Protein AF-A0A915A2Z0-F1 (afdb_monomer)

Secondary structure (DSSP, 8-state):
-HHHHHHHHHHHHHHT-TTTSPPEEEEE--GGGGGGS---TTT-EEEEEEEEEETTEEEEEEEEEES--SS--HHHHHHHTT--HHHHHHHHHHHHHHHTTPPPPP---S---HHHHHHHHHHHHHHHH--HHHHHHHHHHHHHHHH----S-SSSSSS---S-------SSHHHHHHHHHTTT-----------S--EEEEE---------

Radius of gyration: 24.38 Å; Cα contacts (8 Å, |Δi|>4): 189; chains: 1; bounding box: 59×46×73 Å

Structure (mmCIF, N/CA/C/O backbone):
data_AF-A0A915A2Z0-F1
#
_entry.id   AF-A0A915A2Z0-F1
#
loop_
_atom_site.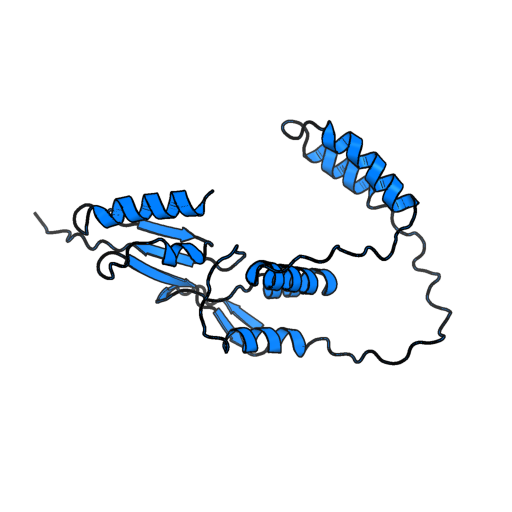group_PDB
_atom_site.id
_atom_site.type_symbol
_atom_site.label_atom_id
_atom_site.label_alt_id
_atom_site.label_comp_id
_atom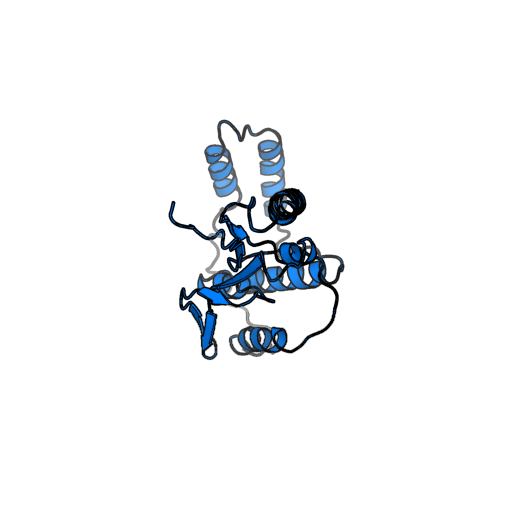_site.label_asym_id
_atom_site.label_entity_id
_atom_site.label_seq_id
_atom_site.pdbx_PDB_ins_code
_atom_site.Cartn_x
_atom_site.Cartn_y
_atom_site.Cartn_z
_atom_site.occupancy
_atom_site.B_iso_or_equiv
_atom_site.auth_seq_id
_atom_site.auth_comp_id
_atom_site.auth_asym_id
_atom_site.auth_atom_id
_atom_si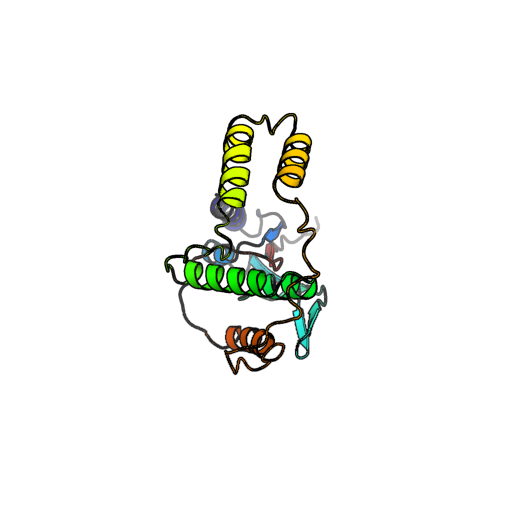te.pdbx_PDB_model_num
ATOM 1 N N . MET A 1 1 ? 9.529 3.933 10.159 1.00 59.91 1 MET A N 1
ATOM 2 C CA . MET A 1 1 ? 9.312 5.035 11.125 1.00 59.91 1 MET A CA 1
ATOM 3 C C . MET A 1 1 ? 7.834 5.381 11.340 1.00 59.91 1 MET A C 1
ATOM 5 O O . MET A 1 1 ? 7.469 5.606 12.480 1.00 59.91 1 MET A O 1
ATOM 9 N N . GLY A 1 2 ? 6.961 5.389 10.317 1.00 89.94 2 GLY A N 1
ATOM 10 C CA . GLY A 1 2 ? 5.537 5.747 10.508 1.00 89.94 2 GLY A CA 1
ATOM 11 C C . GLY A 1 2 ? 4.659 4.690 11.201 1.00 89.94 2 GLY A C 1
ATOM 12 O O . GLY A 1 2 ? 3.830 5.036 12.037 1.00 89.94 2 GLY A O 1
ATOM 13 N N . LEU A 1 3 ? 4.867 3.404 10.897 1.00 89.38 3 LEU A N 1
ATOM 14 C CA . LEU A 1 3 ? 4.064 2.294 11.430 1.00 89.38 3 LEU A CA 1
ATOM 15 C C . LEU A 1 3 ? 4.047 2.229 12.962 1.00 89.38 3 LEU A C 1
ATOM 17 O O . LEU A 1 3 ? 2.982 2.153 13.564 1.00 89.38 3 LEU A O 1
ATOM 21 N N . SER A 1 4 ? 5.225 2.256 13.587 1.00 93.06 4 SER A N 1
ATOM 22 C CA . SER A 1 4 ? 5.368 2.126 15.039 1.00 93.06 4 SER A CA 1
ATOM 23 C C . SER A 1 4 ? 4.691 3.271 15.784 1.00 93.06 4 SER A C 1
ATOM 25 O O . SER A 1 4 ? 4.043 3.037 16.799 1.00 93.06 4 SER A O 1
ATOM 27 N N . LEU A 1 5 ? 4.803 4.495 15.261 1.00 94.62 5 LEU A N 1
ATOM 28 C CA . LEU A 1 5 ? 4.140 5.661 15.830 1.00 94.62 5 LEU A CA 1
ATOM 29 C C . LEU A 1 5 ? 2.618 5.516 15.748 1.00 94.62 5 LEU A C 1
ATOM 31 O O . LEU A 1 5 ? 1.945 5.659 16.763 1.00 94.62 5 LEU A O 1
ATOM 35 N N . LEU A 1 6 ? 2.087 5.168 14.571 1.00 92.19 6 LEU A N 1
ATOM 36 C CA . LEU A 1 6 ? 0.649 4.979 14.388 1.00 92.19 6 LEU A CA 1
ATOM 37 C C . LEU A 1 6 ? 0.102 3.864 15.290 1.00 92.19 6 LEU A C 1
ATOM 39 O O . LEU A 1 6 ? -0.910 4.058 15.960 1.00 92.19 6 LEU A O 1
ATOM 43 N N . ALA A 1 7 ? 0.791 2.722 15.346 1.00 92.69 7 ALA A N 1
ATOM 44 C CA . ALA A 1 7 ? 0.410 1.603 16.201 1.00 92.69 7 ALA A CA 1
ATOM 45 C C . ALA A 1 7 ? 0.411 1.998 17.686 1.00 92.69 7 ALA A C 1
ATOM 47 O O . ALA A 1 7 ? -0.555 1.722 18.392 1.00 92.69 7 ALA A O 1
ATOM 48 N N . ALA A 1 8 ? 1.452 2.691 18.158 1.00 93.75 8 ALA A N 1
ATOM 49 C CA . ALA A 1 8 ? 1.532 3.161 19.539 1.00 93.75 8 ALA A CA 1
ATOM 50 C C . ALA A 1 8 ? 0.419 4.165 19.875 1.00 93.75 8 ALA A C 1
ATOM 52 O O . ALA A 1 8 ? -0.212 4.045 20.924 1.00 93.75 8 ALA A O 1
ATOM 53 N N . SER A 1 9 ? 0.138 5.118 18.981 1.00 92.88 9 SER A N 1
ATOM 54 C CA . SER A 1 9 ? -0.949 6.085 19.161 1.00 92.88 9 SER A CA 1
ATOM 55 C C . SER A 1 9 ? -2.317 5.408 19.230 1.00 92.88 9 SER A C 1
ATOM 57 O O . SER A 1 9 ? -3.119 5.750 20.094 1.00 92.88 9 SER A O 1
ATOM 59 N N . LEU A 1 10 ? -2.586 4.433 18.360 1.00 91.38 10 LEU A N 1
ATOM 60 C CA . LEU A 1 10 ? -3.842 3.683 18.386 1.00 91.38 10 LEU A CA 1
ATOM 61 C C . LEU A 1 10 ? -3.964 2.833 19.653 1.00 91.38 10 LEU A C 1
ATOM 63 O O . LEU A 1 10 ? -4.987 2.897 20.329 1.00 91.38 10 LEU A O 1
ATOM 67 N N . ASN A 1 11 ? -2.912 2.098 20.019 1.00 91.94 11 ASN A N 1
ATOM 68 C CA . ASN A 1 11 ? -2.893 1.295 21.242 1.00 91.94 11 ASN A CA 1
ATOM 69 C C . ASN A 1 11 ? -3.089 2.147 22.499 1.00 91.94 11 ASN A C 1
ATOM 71 O O . ASN A 1 11 ? -3.799 1.727 23.406 1.00 91.94 11 ASN A O 1
ATOM 75 N N . PHE A 1 12 ? -2.524 3.357 22.546 1.00 91.94 12 PHE A N 1
ATOM 76 C CA . PHE A 1 12 ? -2.760 4.286 23.650 1.00 91.94 12 PHE A CA 1
ATOM 77 C C . PHE A 1 12 ? -4.256 4.569 23.834 1.00 91.94 12 PHE A C 1
ATOM 79 O O . PHE A 1 12 ? -4.779 4.424 24.939 1.00 91.94 12 PHE A O 1
ATOM 86 N N . TRP A 1 13 ? -4.966 4.908 22.755 1.00 88.81 13 TRP A N 1
ATOM 87 C CA . TRP A 1 13 ? -6.400 5.177 22.833 1.00 88.81 13 TRP A CA 1
ATOM 88 C C . TRP A 1 13 ? -7.208 3.929 23.183 1.00 88.81 13 TRP A C 1
ATOM 90 O O . TRP A 1 13 ? -8.041 3.998 24.082 1.00 88.81 13 TRP A O 1
ATOM 100 N N . MET A 1 14 ? -6.908 2.784 22.566 1.00 87.50 14 MET A N 1
ATOM 101 C CA . MET A 1 14 ? -7.604 1.526 22.858 1.00 87.50 14 MET A CA 1
ATOM 102 C C . MET A 1 14 ? -7.421 1.085 24.316 1.00 87.50 14 MET A C 1
ATOM 104 O O . MET A 1 14 ? -8.382 0.659 24.955 1.00 87.50 14 MET A O 1
ATOM 108 N N . SER A 1 15 ? -6.227 1.277 24.888 1.00 88.25 15 SER A N 1
ATOM 109 C CA . SER A 1 15 ? -5.935 0.926 26.285 1.00 88.25 15 SER A CA 1
ATOM 110 C C . SER A 1 15 ? -6.734 1.733 27.317 1.00 88.25 15 SER A C 1
ATOM 112 O O . SER A 1 15 ? -6.910 1.280 28.447 1.00 88.25 15 SER A O 1
ATOM 114 N N . ASN A 1 16 ? -7.270 2.898 26.934 1.00 85.69 16 ASN A N 1
ATOM 115 C CA . ASN A 1 16 ? -8.133 3.707 27.796 1.00 85.69 16 ASN A CA 1
ATOM 116 C C . ASN A 1 16 ? -9.572 3.156 27.896 1.00 85.69 16 ASN A C 1
ATOM 118 O O . ASN A 1 16 ? -10.353 3.651 28.713 1.00 85.69 16 ASN A O 1
ATOM 122 N N . GLY A 1 17 ? -9.914 2.129 27.107 1.00 78.25 17 GLY A N 1
ATOM 123 C CA . GLY A 1 17 ? -11.217 1.465 27.098 1.00 78.25 17 GLY A CA 1
ATOM 124 C C . GLY A 1 17 ? -12.323 2.252 26.383 1.00 78.25 17 GLY A C 1
ATOM 125 O O . GLY A 1 17 ? -12.160 3.419 26.013 1.00 78.25 17 GLY A O 1
ATOM 126 N N . LYS A 1 18 ? -13.490 1.612 26.212 1.00 77.62 18 LYS A N 1
ATOM 127 C CA . LYS A 1 18 ? -14.652 2.162 25.482 1.00 77.62 18 LYS A CA 1
ATOM 128 C C . LYS A 1 18 ? -15.120 3.534 25.958 1.00 77.62 18 LYS A C 1
ATOM 130 O O . LYS A 1 18 ? -15.573 4.331 25.149 1.00 77.62 18 LYS A O 1
ATOM 135 N N . GLU A 1 19 ? -15.045 3.798 27.258 1.00 81.19 19 GLU A N 1
ATOM 136 C CA . GLU A 1 19 ? -15.613 5.019 27.841 1.00 81.19 19 GLU A CA 1
ATOM 137 C C . GLU A 1 19 ? -14.745 6.262 27.618 1.00 81.19 19 GLU A C 1
ATOM 139 O O . GLU A 1 19 ? -15.253 7.379 27.663 1.00 81.19 19 GLU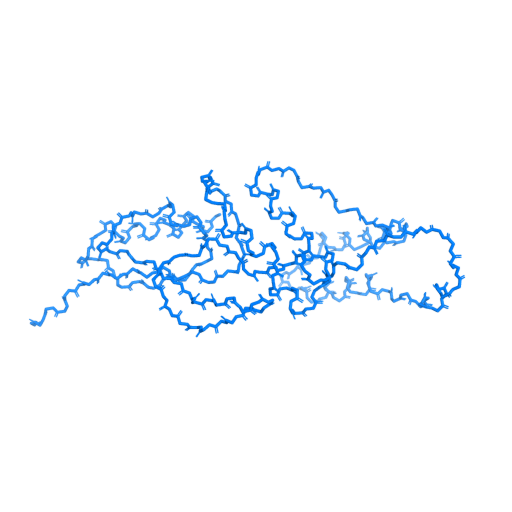 A O 1
ATOM 144 N N . LYS A 1 20 ? -13.437 6.085 27.393 1.00 82.31 20 LYS A N 1
ATOM 145 C CA . LYS A 1 20 ? -12.466 7.190 27.302 1.00 82.31 20 LYS A CA 1
ATOM 146 C C . LYS A 1 20 ? -11.784 7.291 25.943 1.00 82.31 20 LYS A C 1
ATOM 148 O O . LYS A 1 20 ? -11.095 8.277 25.684 1.00 82.31 20 LYS A O 1
ATOM 153 N N . CYS A 1 21 ? -11.932 6.285 25.089 1.00 81.75 21 CYS A N 1
ATOM 154 C CA . CYS A 1 21 ? -11.393 6.318 23.740 1.00 81.75 21 CYS A CA 1
ATOM 155 C C . CYS A 1 21 ? -12.354 7.085 22.813 1.00 81.75 21 CYS A C 1
ATOM 157 O O . CYS A 1 21 ? -13.529 6.724 22.721 1.00 81.75 21 CYS A O 1
ATOM 159 N N . PRO A 1 22 ? -11.883 8.139 22.123 1.00 84.56 22 PRO A N 1
ATOM 160 C CA . PRO A 1 22 ? -12.701 8.847 21.148 1.00 84.56 22 PRO A CA 1
ATOM 161 C C . PRO A 1 22 ? -13.035 7.946 19.952 1.00 84.56 22 PRO A C 1
ATOM 163 O O . PRO A 1 22 ? -12.343 6.965 19.676 1.00 84.56 22 PRO A O 1
ATOM 166 N N . HIS A 1 23 ? -14.074 8.311 19.203 1.00 84.88 23 HIS A N 1
ATOM 167 C CA . HIS A 1 23 ? -14.359 7.689 17.913 1.00 84.88 23 HIS A CA 1
ATOM 168 C C . HIS A 1 23 ? -13.269 8.065 16.907 1.00 84.88 23 HIS A C 1
ATOM 170 O O . HIS A 1 23 ? -13.098 9.244 16.589 1.00 84.88 23 HIS A O 1
ATOM 176 N N . LEU A 1 24 ? -12.531 7.069 16.410 1.00 86.06 24 LEU A N 1
ATOM 177 C CA . LEU A 1 24 ? -11.421 7.284 15.485 1.00 86.06 24 LEU A CA 1
ATOM 178 C C . LEU A 1 24 ? -11.654 6.512 14.189 1.00 86.06 24 LEU A C 1
ATOM 180 O O . LEU A 1 24 ? -11.811 5.295 14.187 1.00 86.06 24 LEU A O 1
ATOM 184 N N . PHE A 1 25 ? -11.581 7.226 13.072 1.00 89.25 25 PHE A N 1
ATOM 185 C CA . PHE A 1 25 ? -11.451 6.639 11.745 1.00 89.25 25 PHE A CA 1
ATOM 186 C C . PHE A 1 25 ? -10.025 6.868 11.263 1.00 89.25 25 PHE A C 1
ATOM 188 O O . PHE A 1 25 ? -9.579 8.009 11.145 1.00 89.25 25 PHE A O 1
ATOM 195 N N . VAL A 1 26 ? -9.300 5.788 10.994 1.00 88.75 26 VAL A N 1
ATOM 196 C CA . VAL A 1 26 ? -7.901 5.837 10.581 1.00 88.75 26 VAL A CA 1
ATOM 197 C C . VAL A 1 26 ? -7.727 5.093 9.277 1.00 88.75 26 VAL A C 1
ATOM 199 O O . VAL A 1 26 ? -7.790 3.873 9.222 1.00 88.75 26 VAL A O 1
ATOM 202 N N . SER A 1 27 ? -7.435 5.832 8.215 1.00 87.75 27 SER A N 1
ATOM 203 C CA . SER A 1 27 ? -7.010 5.233 6.958 1.00 87.75 27 SER A CA 1
ATOM 204 C C . SER A 1 27 ? -5.499 5.031 6.957 1.00 87.75 27 SER A C 1
ATOM 206 O O . SER A 1 27 ? -4.745 5.951 7.267 1.00 87.75 27 SER A O 1
ATOM 208 N N . SER A 1 28 ? -5.039 3.846 6.576 1.00 86.62 28 SER A N 1
ATOM 209 C CA . SER A 1 28 ? -3.624 3.523 6.449 1.00 86.62 28 SER A CA 1
ATOM 210 C C . SER A 1 28 ? -3.387 2.578 5.280 1.00 86.62 28 SER A C 1
ATOM 212 O O . SER A 1 28 ? -4.266 1.819 4.889 1.00 86.62 28 SER A O 1
ATOM 214 N N . HIS A 1 29 ? -2.178 2.592 4.738 1.00 81.31 29 HIS A N 1
ATOM 215 C CA . HIS A 1 29 ? -1.746 1.552 3.813 1.0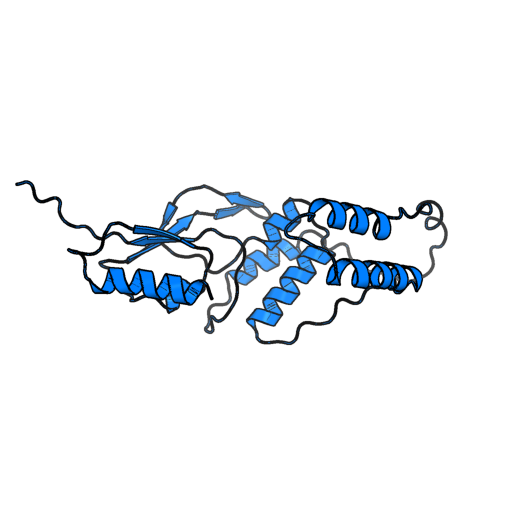0 81.31 29 HIS A CA 1
ATOM 216 C C . HIS A 1 29 ? -0.979 0.434 4.546 1.00 81.31 29 HIS A C 1
ATOM 218 O O . HIS A 1 29 ? -0.977 -0.709 4.097 1.00 81.31 29 HIS A O 1
ATOM 224 N N . PHE A 1 30 ? -0.467 0.689 5.761 1.00 84.50 30 PHE A N 1
ATOM 225 C CA . PHE A 1 30 ? 0.373 -0.262 6.489 1.00 84.50 30 PHE A CA 1
ATOM 226 C C . PHE A 1 30 ? -0.329 -1.599 6.770 1.00 84.50 30 PHE A C 1
ATOM 228 O O . PHE A 1 30 ? -1.099 -1.730 7.722 1.00 84.50 30 PHE A O 1
ATOM 235 N N . HIS A 1 31 ? 0.007 -2.626 5.987 1.00 76.81 31 HIS A N 1
ATOM 236 C CA . HIS A 1 31 ? -0.539 -3.974 6.153 1.00 76.81 31 HIS A CA 1
ATOM 237 C C . HIS A 1 31 ? -0.246 -4.559 7.536 1.00 76.81 31 HIS A C 1
ATOM 239 O O . HIS A 1 31 ? -1.142 -5.068 8.209 1.00 76.81 31 HIS A O 1
ATOM 245 N N . SER A 1 32 ? 0.993 -4.398 7.998 1.00 82.31 32 SER A N 1
ATOM 246 C CA . SER A 1 32 ? 1.442 -4.884 9.300 1.00 82.31 32 SER A CA 1
ATOM 247 C C . SER A 1 32 ? 0.868 -4.108 10.483 1.00 82.31 32 SER A C 1
ATOM 249 O O . SER A 1 32 ? 1.104 -4.494 11.620 1.00 82.31 32 SER A O 1
ATOM 251 N N . LEU A 1 33 ? 0.084 -3.042 10.280 1.00 86.38 33 LEU A N 1
ATOM 252 C CA . LEU A 1 33 ? -0.539 -2.332 11.400 1.00 86.38 33 LEU A CA 1
ATOM 253 C C . LEU A 1 33 ? -1.363 -3.284 12.269 1.00 86.38 33 LEU A C 1
ATOM 255 O O . LEU A 1 33 ? -1.223 -3.265 13.486 1.00 86.38 33 LEU A O 1
ATOM 259 N N . VAL A 1 34 ? -2.136 -4.174 11.647 1.00 84.62 34 VAL A N 1
ATOM 260 C CA . VAL A 1 34 ? -3.021 -5.124 12.337 1.00 84.62 34 VAL A CA 1
ATOM 261 C C . VAL A 1 34 ? -2.261 -6.033 13.311 1.00 84.62 34 VAL A C 1
ATOM 263 O O . VAL A 1 34 ? -2.780 -6.344 14.381 1.00 84.62 34 VAL A O 1
ATOM 266 N N . SER A 1 35 ? -1.025 -6.436 12.990 1.00 86.94 35 SER A N 1
ATOM 267 C CA . SER A 1 35 ? -0.220 -7.293 13.874 1.00 86.94 35 SER A CA 1
ATOM 268 C C . SER A 1 35 ? 0.358 -6.546 15.081 1.00 86.94 35 SER A C 1
ATOM 270 O O . SER A 1 35 ? 0.750 -7.184 16.056 1.00 86.94 35 SER A O 1
ATOM 272 N N . HIS A 1 36 ? 0.367 -5.211 15.051 1.00 89.62 36 HIS A N 1
ATOM 273 C CA . HIS A 1 36 ? 0.858 -4.358 16.133 1.00 89.62 36 HIS A CA 1
ATOM 274 C C . HIS A 1 36 ? -0.254 -3.746 17.000 1.00 89.62 36 HIS A C 1
ATOM 276 O O . HIS A 1 36 ? 0.058 -3.021 17.947 1.00 89.62 36 HIS A O 1
ATOM 282 N N . LEU A 1 37 ? -1.529 -4.007 16.697 1.00 89.38 37 LEU A N 1
ATOM 283 C CA . LEU A 1 37 ? -2.668 -3.483 17.454 1.00 89.38 37 LEU A CA 1
ATOM 284 C C . LEU A 1 37 ? -3.147 -4.458 18.536 1.00 89.38 37 LEU A C 1
ATOM 286 O O . LEU A 1 37 ? -3.135 -5.677 18.357 1.00 89.38 37 LEU A O 1
ATOM 290 N N . GLN A 1 38 ? -3.622 -3.907 19.655 1.00 85.75 38 GLN A N 1
ATOM 291 C CA . GLN A 1 38 ? -4.362 -4.665 20.660 1.00 85.75 38 GLN A CA 1
ATOM 292 C C . GLN A 1 38 ? -5.673 -5.181 20.054 1.00 85.75 38 GLN A C 1
ATOM 294 O O . GLN A 1 38 ? -6.494 -4.410 19.562 1.00 85.75 38 GLN A O 1
ATOM 299 N N . LYS A 1 39 ? -5.856 -6.504 20.070 1.00 80.50 39 LYS A N 1
ATOM 300 C CA . LYS A 1 39 ? -7.027 -7.168 19.490 1.00 80.50 39 LYS A CA 1
ATOM 301 C C . LYS A 1 39 ? -8.167 -7.181 20.501 1.00 80.50 39 LYS A C 1
ATOM 303 O O . LYS A 1 39 ? -8.375 -8.177 21.186 1.00 80.50 39 LYS A O 1
ATOM 308 N N . ASP A 1 40 ? -8.876 -6.065 20.589 1.00 80.62 40 ASP A N 1
ATOM 309 C CA . ASP A 1 40 ? -10.125 -5.964 21.336 1.00 80.62 40 ASP A CA 1
ATOM 310 C C . ASP A 1 40 ? -11.283 -5.710 20.364 1.00 80.62 40 ASP A C 1
ATOM 312 O O . ASP A 1 40 ? -11.456 -4.599 19.861 1.00 80.62 40 ASP A O 1
ATOM 316 N N . ALA A 1 41 ? -12.067 -6.756 20.087 1.00 71.88 41 ALA A N 1
ATOM 317 C CA . ALA A 1 41 ? -13.198 -6.702 19.158 1.00 71.88 41 ALA A CA 1
ATOM 318 C C . ALA A 1 41 ? -14.326 -5.775 19.637 1.00 71.88 41 ALA A C 1
ATOM 320 O O . ALA A 1 41 ? -15.211 -5.423 18.863 1.00 71.88 41 ALA A O 1
ATOM 321 N N . GLU A 1 42 ? -14.311 -5.374 20.908 1.00 76.38 42 GLU A N 1
ATOM 322 C CA . GLU A 1 42 ? -15.269 -4.414 21.426 1.00 76.38 42 GLU A CA 1
ATOM 323 C C . GLU A 1 42 ? -14.938 -2.972 21.027 1.00 76.38 42 GLU A C 1
ATOM 325 O O . GLU A 1 42 ? -15.848 -2.154 20.907 1.00 76.38 42 GLU A O 1
ATOM 330 N N . VAL A 1 43 ? -13.658 -2.656 20.834 1.00 82.19 43 VAL A N 1
ATOM 331 C CA . VAL A 1 43 ? -13.148 -1.295 20.596 1.00 82.19 43 VAL A CA 1
ATOM 332 C C . VAL A 1 43 ? -12.704 -1.103 19.143 1.00 82.19 43 VAL A C 1
ATOM 334 O O . VAL A 1 43 ? -12.787 -0.003 18.595 1.00 82.19 43 VAL A O 1
ATOM 337 N N . LEU A 1 44 ? -12.249 -2.177 18.499 1.00 86.62 44 LEU A N 1
ATOM 338 C CA . LEU A 1 44 ? -11.582 -2.144 17.206 1.00 86.62 44 LEU A CA 1
ATOM 339 C C . LEU A 1 44 ? -12.353 -2.940 16.155 1.00 86.62 44 LEU A C 1
ATOM 341 O O . LEU A 1 44 ? -12.667 -4.113 16.343 1.00 86.62 44 LEU A O 1
ATOM 345 N N . SER A 1 45 ? -12.565 -2.315 14.998 1.00 87.62 45 SER A N 1
ATOM 346 C CA . SER A 1 45 ? -13.142 -2.954 13.820 1.00 87.62 45 SER A CA 1
ATOM 347 C C . SER A 1 45 ? -12.313 -2.639 12.574 1.00 87.62 45 SER A C 1
ATOM 349 O O . SER A 1 45 ? -11.807 -1.530 12.383 1.00 87.62 45 SER A O 1
ATOM 351 N N . PHE A 1 46 ? -12.141 -3.627 11.705 1.00 87.25 46 PHE A N 1
ATOM 352 C CA . PHE A 1 46 ? -11.367 -3.472 10.477 1.00 87.25 46 PHE A CA 1
ATOM 353 C C . PHE A 1 46 ? -12.307 -3.397 9.295 1.00 87.25 46 PHE A C 1
ATOM 355 O O . PHE A 1 46 ? -13.220 -4.211 9.197 1.00 87.25 46 PHE A O 1
ATOM 362 N N . HIS A 1 47 ? -12.072 -2.419 8.428 1.00 87.56 47 HIS A N 1
ATOM 363 C CA . HIS A 1 47 ? -12.859 -2.237 7.229 1.00 87.56 47 HIS A CA 1
ATOM 364 C C . HIS A 1 47 ? -11.959 -1.980 6.022 1.00 87.56 47 HIS A C 1
ATOM 366 O O . HIS A 1 47 ? -10.813 -1.514 6.115 1.00 87.56 47 HIS A O 1
ATOM 372 N N . THR A 1 48 ? -12.502 -2.248 4.845 1.00 86.94 48 THR A N 1
ATOM 373 C CA . THR A 1 48 ? -11.817 -1.978 3.593 1.00 86.94 48 THR A CA 1
ATOM 374 C C . THR A 1 48 ? -12.777 -1.617 2.471 1.00 86.94 48 THR A C 1
ATOM 376 O O . THR A 1 48 ? -13.983 -1.798 2.596 1.00 86.94 48 THR A O 1
ATOM 379 N N . MET A 1 49 ? -12.240 -1.052 1.392 1.00 87.25 49 MET A N 1
ATOM 380 C CA . MET A 1 49 ? -13.017 -0.738 0.201 1.00 87.25 49 MET A CA 1
ATOM 381 C C . MET A 1 49 ? -13.133 -1.983 -0.667 1.00 87.25 49 MET A C 1
ATOM 383 O O . MET A 1 49 ? -12.123 -2.591 -1.019 1.00 87.25 49 MET A O 1
ATOM 387 N N . GLU A 1 50 ? -14.357 -2.342 -1.028 1.00 86.19 50 GLU A N 1
ATOM 388 C CA . GLU A 1 50 ? -14.615 -3.524 -1.836 1.00 86.19 50 GLU A CA 1
ATOM 389 C C . GLU A 1 50 ? -14.105 -3.359 -3.274 1.00 86.19 50 GLU A C 1
ATOM 391 O O . GLU A 1 50 ? -14.361 -2.356 -3.958 1.00 86.19 50 GLU A O 1
ATOM 396 N N . VAL A 1 51 ? -13.405 -4.394 -3.737 1.00 85.38 51 VAL A N 1
ATOM 397 C CA . VAL A 1 51 ? -12.903 -4.525 -5.104 1.00 85.38 51 VAL A CA 1
ATOM 398 C C . VAL A 1 51 ? -13.353 -5.875 -5.646 1.00 85.38 51 VAL A C 1
ATOM 400 O O . VAL A 1 51 ? -13.071 -6.911 -5.049 1.00 85.38 51 VAL A O 1
ATOM 403 N N . ILE A 1 52 ? -14.045 -5.865 -6.784 1.00 86.31 52 ILE A N 1
ATOM 404 C CA . ILE A 1 52 ? -14.516 -7.077 -7.458 1.00 86.31 52 ILE A CA 1
ATOM 405 C C . ILE A 1 52 ? -13.639 -7.341 -8.678 1.00 86.31 52 ILE A C 1
ATOM 407 O O . ILE A 1 52 ? -13.445 -6.460 -9.515 1.00 86.31 52 ILE A O 1
ATOM 411 N N . SER A 1 53 ? -13.148 -8.573 -8.813 1.00 83.19 53 SER A N 1
ATOM 412 C CA . SER A 1 53 ? -12.502 -9.032 -10.042 1.00 83.19 53 SER A CA 1
ATOM 413 C C . SER A 1 53 ? -13.545 -9.579 -11.020 1.00 83.19 53 SER A C 1
ATOM 415 O O . SER A 1 53 ? -14.313 -10.485 -10.693 1.00 83.19 53 SER A O 1
ATOM 417 N N . ARG A 1 54 ? -13.583 -9.023 -12.232 1.00 85.00 54 ARG A N 1
ATOM 418 C CA . ARG A 1 54 ? -14.381 -9.504 -13.364 1.00 85.00 54 ARG A CA 1
ATOM 419 C C . ARG A 1 54 ? -13.454 -9.861 -14.520 1.00 85.00 54 ARG A C 1
ATOM 421 O O . ARG A 1 54 ? -13.206 -9.044 -15.409 1.00 85.00 54 ARG A O 1
ATOM 428 N N . GLY A 1 55 ? -12.955 -11.094 -14.510 1.00 82.25 55 GLY A N 1
ATOM 429 C CA . GLY A 1 55 ? -11.970 -11.553 -15.491 1.00 82.25 55 GLY A CA 1
ATOM 430 C C . GLY A 1 55 ? -10.675 -10.753 -15.361 1.00 82.25 55 GLY A C 1
ATOM 431 O O . GLY A 1 55 ? -10.089 -10.703 -14.288 1.00 82.25 55 GLY A O 1
ATOM 432 N N . GLU A 1 56 ? -10.263 -10.081 -16.434 1.00 79.56 56 GLU A N 1
ATOM 433 C CA . GLU A 1 56 ? -9.046 -9.252 -16.461 1.00 79.56 56 GLU A CA 1
ATOM 434 C C . GLU A 1 56 ? -9.261 -7.820 -15.933 1.00 79.56 56 GLU A C 1
ATOM 436 O O . GLU A 1 56 ? -8.386 -6.968 -16.072 1.00 79.56 56 GLU A O 1
ATOM 441 N N . ARG A 1 57 ? -10.437 -7.505 -15.371 1.00 85.06 57 ARG A N 1
ATOM 442 C CA . ARG A 1 57 ? -10.769 -6.154 -14.903 1.00 85.06 57 ARG A CA 1
ATOM 443 C C . ARG A 1 57 ? -11.117 -6.113 -13.426 1.00 85.06 57 ARG A C 1
ATOM 445 O O . ARG A 1 57 ? -11.963 -6.871 -12.965 1.00 85.06 57 ARG A O 1
ATOM 452 N N . LEU A 1 58 ? -10.545 -5.144 -12.719 1.00 85.44 58 LEU A N 1
ATOM 453 C CA . LEU A 1 58 ? -10.978 -4.760 -11.378 1.00 85.44 58 LEU A CA 1
ATOM 454 C C . LEU A 1 58 ? -12.074 -3.691 -11.437 1.00 85.44 58 LEU A C 1
ATOM 456 O O . LEU A 1 58 ? -11.951 -2.690 -12.147 1.00 85.44 58 LEU A O 1
ATOM 460 N N . GLU A 1 59 ? -13.125 -3.903 -10.655 1.00 87.00 59 GLU A N 1
ATOM 461 C CA . GLU A 1 59 ? -14.218 -2.971 -10.406 1.00 87.00 59 GLU A CA 1
ATOM 462 C C . GLU A 1 59 ? -14.132 -2.485 -8.952 1.00 87.00 59 GLU A C 1
ATOM 464 O O . GLU A 1 59 ? -14.294 -3.263 -8.011 1.00 87.00 59 GLU A O 1
ATOM 469 N N . TYR A 1 60 ? -13.867 -1.191 -8.763 1.00 86.12 60 TYR A N 1
ATOM 470 C CA . TYR A 1 60 ? -13.851 -0.555 -7.445 1.00 86.12 60 TYR A CA 1
ATOM 471 C C . TYR A 1 60 ? -15.273 -0.118 -7.095 1.00 86.12 60 TYR A C 1
ATOM 473 O O . TYR A 1 60 ? -15.808 0.794 -7.725 1.00 86.12 60 TYR A O 1
ATOM 481 N N . ARG A 1 61 ? -15.893 -0.758 -6.099 1.00 85.62 61 ARG A N 1
ATOM 482 C CA . ARG A 1 61 ? -17.271 -0.430 -5.694 1.00 85.62 61 ARG A CA 1
ATOM 483 C C . ARG A 1 61 ? -17.369 0.803 -4.804 1.00 85.62 61 ARG A C 1
ATOM 485 O O . ARG A 1 61 ? -18.453 1.359 -4.673 1.00 85.62 61 ARG A O 1
ATOM 492 N N . TYR A 1 62 ? -16.251 1.233 -4.213 1.00 85.06 62 TYR A N 1
ATOM 493 C CA . TYR A 1 62 ? -16.200 2.314 -3.216 1.00 85.06 62 TYR A CA 1
ATOM 494 C C . TYR A 1 62 ? -17.143 2.079 -2.026 1.00 85.06 62 TYR A C 1
ATOM 496 O O . TYR A 1 62 ? -17.593 3.021 -1.374 1.00 85.06 62 TYR A O 1
ATOM 504 N N . GLU A 1 63 ? -17.441 0.812 -1.751 1.00 86.50 63 GLU A N 1
ATOM 505 C CA . GLU A 1 63 ? -18.265 0.385 -0.634 1.00 86.50 63 GLU A CA 1
ATOM 506 C C . GLU A 1 63 ? -17.364 -0.066 0.505 1.00 86.50 63 GLU A C 1
ATOM 508 O O . GLU A 1 63 ? -16.410 -0.817 0.291 1.00 86.50 63 GLU A O 1
ATOM 513 N N . LEU A 1 64 ? -17.656 0.422 1.709 1.00 87.06 64 LEU A N 1
ATOM 514 C CA . LEU A 1 64 ? -16.930 0.029 2.903 1.00 87.06 64 LEU A CA 1
ATOM 515 C C . LEU A 1 64 ? -17.495 -1.298 3.415 1.00 87.06 64 LEU A C 1
ATOM 517 O O . LEU A 1 64 ? -18.656 -1.359 3.813 1.00 87.06 64 LEU A O 1
ATOM 521 N N . VAL A 1 65 ? -16.663 -2.332 3.427 1.00 87.69 65 VAL A N 1
ATOM 522 C CA . VAL A 1 65 ? -17.005 -3.680 3.894 1.00 87.69 65 VAL A CA 1
ATOM 523 C C . VAL A 1 65 ? -16.123 -4.083 5.072 1.00 87.69 65 VAL A C 1
ATOM 525 O O . VAL A 1 65 ? -15.005 -3.580 5.221 1.00 87.69 65 VAL A O 1
ATOM 528 N N . ASP A 1 66 ? -16.618 -4.990 5.910 1.00 88.06 66 ASP A N 1
ATOM 529 C CA . ASP A 1 66 ? -15.852 -5.541 7.029 1.00 88.06 66 ASP A CA 1
ATOM 530 C C . ASP A 1 66 ? -14.651 -6.357 6.532 1.00 88.06 66 ASP A C 1
ATOM 532 O O . ASP A 1 66 ? -14.746 -7.129 5.577 1.00 88.06 66 ASP A O 1
ATOM 536 N N . GLY A 1 67 ? -13.519 -6.227 7.224 1.00 83.06 67 GLY A N 1
ATOM 537 C CA . GLY A 1 67 ? -12.322 -7.032 7.000 1.00 83.06 67 GLY A CA 1
ATOM 538 C C . GLY A 1 67 ? -11.065 -6.229 6.673 1.00 83.06 67 GLY A C 1
ATOM 539 O O . GLY A 1 67 ? -10.954 -5.027 6.919 1.00 83.06 67 GLY A O 1
ATOM 540 N N . PHE A 1 68 ? -10.067 -6.937 6.151 1.00 76.31 68 PHE A N 1
ATOM 541 C CA . PHE A 1 68 ? -8.780 -6.388 5.738 1.00 76.31 68 PHE A CA 1
ATOM 542 C C . PHE A 1 68 ? -8.345 -7.018 4.417 1.00 76.31 68 PHE A C 1
ATOM 544 O O . PHE A 1 68 ? -8.716 -8.144 4.109 1.00 76.31 68 PHE A O 1
ATOM 551 N N . ILE A 1 69 ? -7.522 -6.294 3.660 1.00 73.88 69 ILE A N 1
ATOM 552 C CA . ILE A 1 69 ? -6.976 -6.787 2.392 1.00 73.88 69 ILE A CA 1
ATOM 553 C C . ILE A 1 69 ? -5.658 -7.528 2.650 1.00 73.88 69 ILE A C 1
ATOM 555 O O . ILE A 1 69 ? -4.844 -7.107 3.484 1.00 73.88 69 ILE A O 1
ATOM 559 N N . ASP A 1 70 ? -5.447 -8.617 1.927 1.00 67.56 70 ASP A N 1
ATOM 560 C CA . ASP A 1 70 ? -4.252 -9.464 1.903 1.00 67.56 70 ASP A CA 1
ATOM 561 C C . ASP A 1 70 ? -3.269 -9.105 0.770 1.00 67.56 70 ASP A C 1
ATOM 563 O O . ASP A 1 70 ? -2.059 -9.246 0.936 1.00 67.56 70 ASP A O 1
ATOM 567 N N . CYS A 1 71 ? -3.768 -8.572 -0.344 1.00 69.50 71 CYS A N 1
ATOM 568 C CA . CYS A 1 71 ? -3.002 -8.228 -1.539 1.00 69.50 71 CYS A CA 1
ATOM 569 C C . CYS A 1 71 ? -3.063 -6.731 -1.920 1.00 69.50 71 CYS A C 1
ATOM 571 O O . CYS A 1 71 ? -3.714 -5.902 -1.284 1.00 69.50 71 CYS A O 1
ATOM 573 N N . SER A 1 72 ? -2.306 -6.356 -2.950 1.00 76.75 72 SER A N 1
ATOM 574 C CA . SER A 1 72 ? -2.255 -5.001 -3.505 1.00 76.75 72 SER A CA 1
ATOM 575 C C . SER A 1 72 ? -2.669 -5.012 -4.970 1.00 76.75 72 SER A C 1
ATOM 577 O O . SER A 1 72 ? -2.318 -5.932 -5.704 1.00 76.75 72 SER A O 1
ATOM 579 N N . PHE A 1 73 ? -3.320 -3.936 -5.421 1.00 84.69 73 PHE A N 1
ATOM 580 C CA . PHE A 1 73 ? -3.654 -3.728 -6.832 1.00 84.69 73 PHE A CA 1
ATOM 581 C C . PHE A 1 73 ? -2.778 -2.656 -7.500 1.00 84.69 73 PHE A C 1
ATOM 583 O O . PHE A 1 73 ? -3.122 -2.149 -8.571 1.00 84.69 73 PHE A O 1
ATOM 590 N N . ALA A 1 74 ? -1.639 -2.300 -6.892 1.00 85.38 74 ALA A N 1
ATOM 591 C CA . ALA A 1 74 ? -0.718 -1.291 -7.418 1.00 85.38 74 ALA A CA 1
ATOM 592 C C . ALA A 1 74 ? -0.195 -1.659 -8.814 1.00 85.38 74 ALA A C 1
ATOM 594 O O . ALA A 1 74 ? -0.261 -0.840 -9.727 1.00 85.38 74 ALA A O 1
ATOM 595 N N . ALA A 1 75 ? 0.287 -2.896 -8.986 1.00 87.81 75 ALA A N 1
ATOM 596 C CA . ALA A 1 75 ? 0.845 -3.380 -10.250 1.00 87.81 75 ALA A CA 1
ATOM 597 C C . ALA A 1 75 ? -0.218 -3.444 -11.359 1.00 87.81 75 ALA A C 1
ATOM 599 O O . ALA A 1 75 ? 0.024 -2.991 -12.475 1.00 87.81 75 ALA A O 1
ATOM 600 N N . TYR A 1 76 ? -1.422 -3.916 -11.024 1.00 87.81 76 TYR A N 1
ATOM 601 C CA . TYR A 1 76 ? -2.564 -3.885 -11.936 1.00 87.81 76 TYR A CA 1
ATOM 602 C C . TYR A 1 76 ? -2.895 -2.445 -12.360 1.00 87.81 76 TYR A C 1
ATOM 604 O O . TYR A 1 76 ? -2.977 -2.148 -13.548 1.00 87.81 76 TYR A O 1
ATOM 612 N N . THR A 1 77 ? -3.016 -1.520 -11.403 1.00 88.62 77 THR A N 1
ATOM 613 C CA . THR A 1 77 ? -3.332 -0.110 -11.693 1.00 88.62 77 THR A CA 1
ATOM 614 C C . THR A 1 77 ? -2.254 0.531 -12.571 1.00 88.62 77 THR A C 1
ATOM 616 O O . THR A 1 77 ? -2.569 1.230 -13.529 1.00 88.62 77 THR A O 1
ATOM 619 N N . ALA A 1 78 ? -0.982 0.248 -12.285 1.00 87.81 78 ALA A N 1
ATOM 620 C CA . ALA A 1 78 ? 0.164 0.677 -13.079 1.00 87.81 78 ALA A CA 1
ATOM 621 C C . ALA A 1 78 ? 0.077 0.202 -14.539 1.00 87.81 78 ALA A C 1
ATOM 623 O O . ALA A 1 78 ? 0.240 1.011 -15.456 1.00 87.81 78 ALA A O 1
ATOM 624 N N . ALA A 1 79 ? -0.228 -1.080 -14.757 1.00 89.00 79 ALA A N 1
ATOM 625 C CA . ALA A 1 79 ? -0.418 -1.637 -16.094 1.00 89.00 79 ALA A CA 1
ATOM 626 C C . ALA A 1 79 ? -1.589 -0.968 -16.830 1.00 89.00 79 ALA A C 1
ATOM 628 O O . ALA A 1 79 ? -1.439 -0.556 -17.979 1.00 89.00 79 ALA A O 1
ATOM 629 N N . GLN A 1 80 ? -2.723 -0.764 -16.152 1.00 87.19 80 GLN A N 1
ATOM 630 C CA . GLN A 1 80 ? -3.908 -0.132 -16.747 1.00 87.19 80 GLN A CA 1
ATOM 631 C C . GLN A 1 80 ? -3.696 1.340 -17.126 1.00 87.19 80 GLN A C 1
ATOM 633 O O . GLN A 1 80 ? -4.326 1.827 -18.062 1.00 87.19 80 GLN A O 1
ATOM 638 N N . VAL A 1 81 ? -2.809 2.051 -16.424 1.00 89.81 81 VAL A N 1
ATOM 639 C CA . VAL A 1 81 ? -2.409 3.432 -16.757 1.00 89.81 81 VAL A CA 1
ATOM 640 C C . VAL A 1 81 ? -1.424 3.471 -17.940 1.00 89.81 81 VAL A C 1
ATOM 642 O O . VAL A 1 81 ? -1.127 4.542 -18.466 1.00 89.81 81 VAL A O 1
ATOM 645 N N . GLY A 1 82 ? -0.963 2.310 -18.413 1.00 89.88 82 GLY A N 1
ATOM 646 C CA . GLY A 1 82 ? -0.084 2.185 -19.573 1.00 89.88 82 GLY A CA 1
ATOM 647 C C . GLY A 1 82 ? 1.401 2.223 -19.225 1.00 89.88 82 GLY A C 1
ATOM 648 O O . GLY A 1 82 ? 2.213 2.564 -20.086 1.00 89.88 82 GLY A O 1
ATOM 649 N N . LEU A 1 83 ? 1.782 1.897 -17.982 1.00 89.00 83 LEU A N 1
ATOM 650 C CA . LEU A 1 83 ? 3.198 1.722 -17.663 1.00 89.00 83 LEU A CA 1
ATOM 651 C C . LEU A 1 83 ? 3.782 0.525 -18.437 1.00 89.00 83 LEU A C 1
ATOM 653 O O . LEU A 1 83 ? 3.093 -0.484 -18.604 1.00 89.00 83 LEU A O 1
ATOM 657 N N . PRO A 1 84 ? 5.048 0.606 -18.900 1.00 90.75 84 PRO A N 1
ATOM 658 C CA . PRO A 1 84 ? 5.657 -0.467 -19.678 1.00 90.75 84 PRO A CA 1
ATOM 659 C C . PRO A 1 84 ? 5.628 -1.807 -18.926 1.00 90.75 84 PRO A C 1
ATOM 661 O O . PRO A 1 84 ? 5.986 -1.832 -17.742 1.00 90.75 84 PRO A O 1
ATOM 664 N N . PRO A 1 85 ? 5.298 -2.933 -19.591 1.00 89.00 85 PRO A N 1
ATOM 665 C CA . PRO A 1 85 ? 5.253 -4.244 -18.942 1.00 89.00 85 PRO A CA 1
ATOM 666 C C . PRO A 1 85 ? 6.566 -4.621 -18.252 1.00 89.00 85 PRO A C 1
ATOM 668 O O . PRO A 1 85 ? 6.549 -5.190 -17.167 1.00 89.00 85 PRO A O 1
ATOM 671 N N . SER A 1 86 ? 7.710 -4.235 -18.828 1.00 89.44 86 SER A N 1
ATOM 672 C CA . SER A 1 86 ? 9.030 -4.449 -18.223 1.00 89.44 86 SER A CA 1
ATOM 673 C C . SER A 1 86 ? 9.171 -3.780 -16.852 1.00 89.44 86 SER A C 1
ATOM 675 O O . SER A 1 86 ? 9.755 -4.364 -15.944 1.00 89.44 86 SER A O 1
ATOM 677 N N . VAL A 1 87 ? 8.601 -2.585 -16.672 1.00 90.19 87 VAL A N 1
ATOM 678 C CA . VAL A 1 87 ? 8.625 -1.844 -15.402 1.00 90.19 87 VAL A CA 1
ATOM 679 C C . VAL A 1 87 ? 7.665 -2.470 -14.396 1.00 90.19 87 VAL A C 1
ATOM 681 O O . VAL A 1 87 ? 8.037 -2.661 -13.239 1.00 90.19 87 VAL A O 1
ATOM 684 N N . VAL A 1 88 ? 6.447 -2.811 -14.828 1.00 91.00 88 VAL A N 1
ATOM 685 C CA . VAL A 1 88 ? 5.431 -3.421 -13.955 1.00 91.00 88 VAL A CA 1
ATOM 686 C C . VAL A 1 88 ? 5.899 -4.785 -13.451 1.00 91.00 88 VAL A C 1
ATOM 688 O O . VAL A 1 88 ? 5.912 -5.011 -12.243 1.00 91.00 88 VAL A O 1
ATOM 691 N N . ASN A 1 89 ? 6.360 -5.655 -14.351 1.00 91.00 89 ASN A N 1
ATOM 692 C CA . ASN A 1 89 ? 6.868 -6.982 -14.000 1.00 91.00 89 ASN A CA 1
ATOM 693 C C . ASN A 1 89 ? 8.063 -6.868 -13.056 1.00 91.00 89 ASN A C 1
ATOM 695 O O . ASN A 1 89 ? 8.104 -7.522 -12.018 1.00 91.00 89 ASN A O 1
ATOM 699 N N . ARG A 1 90 ? 8.983 -5.939 -13.340 1.00 91.25 90 ARG A N 1
ATOM 700 C CA . ARG A 1 90 ? 10.126 -5.706 -12.463 1.00 91.25 90 ARG A CA 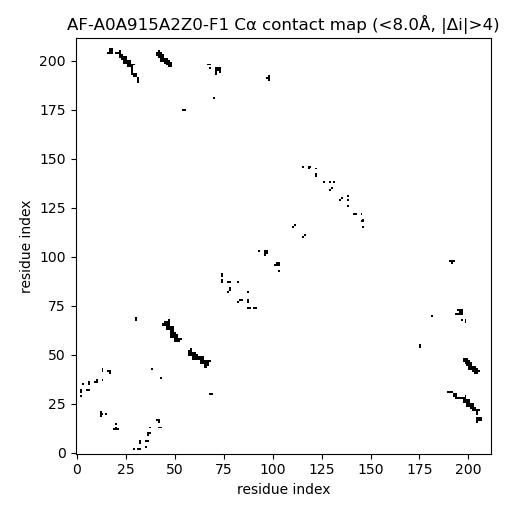1
ATOM 701 C C . ARG A 1 90 ? 9.708 -5.251 -11.064 1.00 91.25 90 ARG A C 1
ATOM 703 O O . ARG A 1 90 ? 10.309 -5.686 -10.084 1.00 91.25 90 ARG A O 1
ATOM 710 N N . ALA A 1 91 ? 8.708 -4.378 -10.954 1.00 90.25 91 ALA A N 1
ATOM 711 C CA . ALA A 1 91 ? 8.190 -3.935 -9.662 1.00 90.25 91 ALA A CA 1
ATOM 712 C C . ALA A 1 91 ? 7.587 -5.103 -8.863 1.00 90.25 91 ALA A C 1
ATOM 714 O O . ALA A 1 91 ? 7.824 -5.198 -7.657 1.00 90.25 91 ALA A O 1
ATOM 715 N N . VAL A 1 92 ? 6.875 -6.015 -9.535 1.00 90.00 92 VAL A N 1
ATOM 716 C CA . VAL A 1 92 ? 6.359 -7.251 -8.928 1.00 90.00 92 VAL A CA 1
ATOM 717 C C . VAL A 1 92 ? 7.504 -8.153 -8.458 1.00 90.00 92 VAL A C 1
ATOM 719 O O . VAL A 1 92 ? 7.496 -8.585 -7.306 1.00 90.00 92 VAL A O 1
ATOM 722 N N . ASP A 1 93 ? 8.531 -8.369 -9.282 1.00 90.06 93 ASP A N 1
ATOM 723 C CA . ASP A 1 93 ? 9.690 -9.193 -8.913 1.00 90.06 93 ASP A CA 1
ATOM 724 C C . ASP A 1 93 ? 10.414 -8.650 -7.678 1.00 90.06 93 ASP A C 1
ATOM 726 O O . ASP A 1 93 ? 10.786 -9.398 -6.770 1.00 90.06 93 ASP A O 1
ATOM 730 N N . VAL A 1 94 ? 10.629 -7.330 -7.639 1.00 91.00 94 VAL A N 1
ATOM 731 C CA . VAL A 1 94 ? 11.241 -6.644 -6.496 1.00 91.00 94 VAL A CA 1
ATOM 732 C C . VAL A 1 94 ? 10.389 -6.841 -5.248 1.00 91.00 94 VAL A C 1
ATOM 734 O O . VAL A 1 94 ? 10.934 -7.176 -4.198 1.00 91.00 94 VAL A O 1
ATOM 737 N N . TYR A 1 95 ? 9.070 -6.672 -5.360 1.00 86.25 95 TYR A N 1
ATOM 738 C CA . TYR A 1 95 ? 8.142 -6.871 -4.252 1.00 86.25 95 TYR A CA 1
ATOM 739 C C . TYR A 1 95 ? 8.209 -8.298 -3.694 1.00 86.25 95 TYR A C 1
ATOM 741 O O . TYR A 1 95 ? 8.402 -8.464 -2.490 1.00 86.25 95 TYR A O 1
ATOM 749 N N . ILE A 1 96 ? 8.118 -9.318 -4.554 1.00 86.75 96 ILE A N 1
ATOM 750 C CA . ILE A 1 96 ? 8.161 -10.731 -4.146 1.00 86.75 96 ILE A CA 1
ATOM 751 C C . ILE A 1 96 ? 9.487 -11.050 -3.450 1.00 86.75 96 ILE A C 1
ATOM 753 O O . ILE A 1 96 ? 9.508 -11.667 -2.386 1.00 86.75 96 ILE A O 1
ATOM 757 N N . ARG A 1 97 ? 10.611 -10.602 -4.019 1.00 88.50 97 ARG A N 1
ATOM 758 C CA . ARG A 1 97 ? 11.939 -10.854 -3.445 1.00 88.50 97 ARG A CA 1
ATOM 759 C C . ARG A 1 97 ? 12.110 -10.209 -2.096 1.00 88.50 97 ARG A C 1
ATOM 761 O O . ARG A 1 97 ? 12.526 -10.881 -1.160 1.00 88.50 97 ARG A O 1
ATOM 768 N N . LEU A 1 98 ? 11.766 -8.930 -2.005 1.00 87.19 98 LEU A N 1
ATOM 769 C CA . LEU A 1 98 ? 11.796 -8.219 -0.747 1.00 87.19 98 LEU A CA 1
ATOM 770 C C . LEU A 1 98 ? 10.937 -8.989 0.277 1.00 87.19 98 LEU A C 1
ATOM 772 O O . LEU A 1 98 ? 11.436 -9.278 1.365 1.00 87.19 98 LEU A O 1
ATOM 776 N N . LYS A 1 99 ? 9.699 -9.387 -0.078 1.00 81.06 99 LYS A N 1
ATOM 777 C CA . LYS A 1 99 ? 8.744 -10.050 0.834 1.00 81.06 99 LYS A CA 1
ATOM 778 C C . LYS A 1 99 ? 9.332 -11.340 1.401 1.00 81.06 99 LYS A C 1
ATOM 780 O O . LYS A 1 99 ? 9.187 -11.617 2.584 1.00 81.06 99 LYS A O 1
ATOM 785 N N . ASN A 1 100 ? 10.059 -12.070 0.565 1.00 86.00 100 ASN A N 1
ATOM 786 C CA . ASN A 1 100 ? 10.711 -13.325 0.920 1.00 86.00 100 ASN A CA 1
ATOM 787 C C . ASN A 1 100 ? 12.124 -13.142 1.512 1.00 86.00 100 ASN A C 1
ATOM 789 O O . ASN A 1 100 ? 12.838 -14.123 1.705 1.00 86.00 100 ASN A O 1
ATOM 793 N N . GLY A 1 101 ? 12.570 -11.905 1.770 1.00 87.94 101 GLY A N 1
ATOM 794 C CA . GLY A 1 101 ? 13.905 -11.614 2.305 1.00 87.94 101 GLY A CA 1
ATOM 795 C C . GLY A 1 101 ? 15.057 -11.939 1.345 1.00 87.94 101 GLY A C 1
ATOM 796 O O . GLY A 1 101 ? 16.191 -12.132 1.781 1.00 87.94 101 GLY A O 1
ATOM 797 N N . LEU A 1 102 ? 14.780 -12.019 0.044 1.00 91.00 102 LEU A N 1
ATOM 798 C CA . LEU A 1 102 ? 15.746 -12.338 -1.004 1.00 91.00 102 LEU A CA 1
ATOM 799 C C . LEU A 1 102 ? 16.449 -11.079 -1.528 1.00 91.00 102 LEU A C 1
ATOM 801 O O . LEU A 1 102 ? 15.897 -9.976 -1.538 1.00 91.00 102 LEU A O 1
ATOM 805 N N . SER A 1 103 ? 17.672 -11.252 -2.036 1.00 89.19 103 SER A N 1
ATOM 806 C CA . SER A 1 103 ? 18.415 -10.177 -2.693 1.00 89.19 103 SER A CA 1
ATOM 807 C C . SER A 1 103 ? 17.726 -9.718 -3.981 1.00 89.19 103 SER A C 1
ATOM 809 O O . SER A 1 103 ? 17.252 -10.519 -4.794 1.00 89.19 103 SER A O 1
ATOM 811 N N . ILE A 1 104 ? 17.715 -8.406 -4.199 1.00 91.88 104 ILE A N 1
ATOM 812 C CA . ILE A 1 104 ? 17.182 -7.791 -5.413 1.00 91.88 104 ILE A CA 1
ATOM 813 C C . ILE A 1 104 ? 18.267 -7.804 -6.493 1.00 91.88 104 ILE A C 1
ATOM 815 O O . ILE A 1 104 ? 19.354 -7.273 -6.269 1.00 91.88 104 ILE A O 1
ATOM 819 N N . ASP A 1 105 ? 17.968 -8.364 -7.668 1.00 85.56 105 ASP A N 1
ATOM 820 C CA . ASP A 1 105 ? 18.911 -8.318 -8.793 1.00 85.56 105 ASP A CA 1
ATOM 821 C C . ASP A 1 105 ? 19.166 -6.875 -9.246 1.00 85.56 105 ASP A C 1
ATOM 823 O O . ASP A 1 105 ? 18.250 -6.049 -9.214 1.00 85.56 105 ASP A O 1
ATOM 827 N N . PRO A 1 106 ? 20.377 -6.538 -9.700 1.00 80.44 106 PRO A N 1
ATOM 828 C CA . PRO A 1 106 ? 20.612 -5.250 -10.331 1.00 80.44 106 PRO A CA 1
ATOM 829 C C . PRO A 1 106 ? 19.780 -5.128 -11.614 1.00 80.44 106 PRO A C 1
ATOM 831 O O . PRO A 1 106 ? 19.543 -6.105 -12.323 1.00 80.44 106 PRO A O 1
ATOM 834 N N . VAL A 1 107 ? 19.333 -3.910 -11.923 1.00 78.31 107 VAL A N 1
ATOM 835 C CA . VAL A 1 107 ? 18.732 -3.624 -13.231 1.00 78.31 107 VAL A CA 1
ATOM 836 C C . VAL A 1 107 ? 19.863 -3.625 -14.253 1.00 78.31 107 VAL A C 1
ATOM 838 O O . VAL A 1 107 ? 20.738 -2.763 -14.199 1.00 78.31 107 VAL A O 1
ATOM 841 N N . ILE A 1 108 ? 19.859 -4.607 -15.151 1.00 69.06 108 ILE A N 1
ATOM 842 C CA . ILE A 1 108 ? 20.785 -4.649 -16.281 1.00 69.06 108 ILE A CA 1
ATOM 843 C C . ILE A 1 108 ? 20.244 -3.672 -17.323 1.00 69.06 108 ILE A C 1
ATOM 845 O O . ILE A 1 108 ? 19.185 -3.900 -17.906 1.00 69.06 108 ILE A O 1
ATOM 849 N N . LEU A 1 109 ? 20.937 -2.553 -17.506 1.00 66.44 109 LEU A N 1
ATOM 850 C CA . LEU A 1 109 ? 20.650 -1.621 -18.587 1.00 66.44 109 LEU A CA 1
ATOM 851 C C . LEU A 1 109 ? 21.319 -2.192 -19.840 1.00 66.44 109 LEU A C 1
ATOM 853 O O . LEU A 1 109 ? 22.538 -2.305 -19.888 1.00 66.44 109 LEU A O 1
ATOM 857 N N . CYS A 1 110 ? 20.524 -2.624 -20.822 1.00 56.72 110 CYS A N 1
ATOM 858 C CA . CYS A 1 110 ? 21.046 -3.235 -22.052 1.00 56.72 110 CYS A CA 1
ATOM 859 C C . CYS A 1 110 ? 21.818 -2.246 -22.943 1.00 56.72 110 CYS A C 1
ATOM 861 O O . CYS A 1 110 ? 22.543 -2.685 -23.831 1.00 56.72 110 CYS A O 1
ATOM 863 N N . ASP A 1 111 ? 21.707 -0.948 -22.659 1.00 57.22 111 ASP A N 1
ATOM 864 C CA . ASP A 1 111 ? 22.389 0.126 -23.372 1.00 57.22 111 ASP A CA 1
ATOM 865 C C . ASP A 1 111 ? 23.401 0.806 -22.437 1.00 57.22 111 ASP A C 1
ATOM 867 O O . ASP A 1 111 ? 23.241 1.961 -22.029 1.00 57.22 111 ASP A O 1
ATOM 871 N N . ASP A 1 112 ? 24.478 0.092 -22.106 1.00 52.72 112 ASP A N 1
ATOM 872 C CA . ASP A 1 112 ? 25.739 0.715 -21.681 1.00 52.72 112 ASP A CA 1
ATOM 873 C C . ASP A 1 112 ? 26.400 1.406 -22.892 1.00 52.72 112 ASP A C 1
ATOM 875 O O . ASP A 1 112 ? 27.563 1.176 -23.224 1.00 52.72 112 ASP A O 1
ATOM 879 N N . ASP A 1 113 ? 25.654 2.279 -23.572 1.00 64.56 113 ASP A N 1
ATOM 880 C CA . ASP A 1 113 ? 26.276 3.288 -24.410 1.00 64.56 113 ASP A CA 1
ATOM 881 C C . ASP A 1 113 ? 27.096 4.162 -23.462 1.00 64.56 113 ASP A C 1
ATOM 883 O O . ASP A 1 113 ? 26.570 4.768 -22.521 1.00 64.56 113 ASP A O 1
ATOM 887 N N . GLU A 1 114 ? 28.406 4.219 -23.686 1.00 67.81 114 GLU A N 1
ATOM 888 C CA . GLU A 1 114 ? 29.355 5.012 -22.899 1.00 67.81 114 GLU A CA 1
ATOM 889 C C . GLU A 1 114 ? 28.854 6.463 -22.701 1.00 67.81 114 GLU A C 1
ATOM 891 O O . GLU A 1 114 ? 29.008 7.057 -21.629 1.00 67.81 114 GLU A O 1
ATOM 896 N N . ASP A 1 115 ? 28.126 6.981 -23.696 1.00 73.06 115 ASP A N 1
ATOM 897 C CA . ASP A 1 115 ? 27.436 8.271 -23.696 1.00 73.06 115 ASP A CA 1
ATOM 898 C C . ASP A 1 115 ? 26.327 8.398 -22.641 1.00 73.06 115 ASP A C 1
ATOM 900 O O . ASP A 1 115 ? 26.117 9.478 -22.081 1.00 73.06 115 ASP A O 1
ATOM 904 N N . THR A 1 116 ? 25.576 7.337 -22.356 1.00 72.25 116 THR A N 1
ATOM 905 C CA . THR A 1 116 ? 24.529 7.326 -21.320 1.00 72.25 116 THR A CA 1
ATOM 906 C C . THR A 1 116 ? 25.152 7.371 -19.929 1.00 72.25 116 THR A C 1
ATOM 908 O O . THR A 1 116 ? 24.746 8.186 -19.094 1.00 72.25 116 THR A O 1
ATOM 911 N N . LEU A 1 117 ? 26.216 6.597 -19.700 1.00 74.50 117 LEU A N 1
ATOM 912 C CA . LEU A 1 117 ? 26.994 6.666 -18.462 1.00 74.50 117 LEU A CA 1
ATOM 913 C C . LEU A 1 117 ? 27.654 8.037 -18.276 1.00 74.50 117 LEU A C 1
ATOM 915 O O . LEU A 1 117 ? 27.676 8.561 -17.159 1.00 74.50 117 LEU A O 1
ATOM 919 N N . LEU A 1 118 ? 28.162 8.650 -19.348 1.00 78.06 118 LEU A N 1
ATOM 920 C CA . LEU A 1 118 ? 28.754 9.988 -19.300 1.00 78.06 118 LEU A CA 1
ATOM 921 C C . LEU A 1 118 ? 27.705 11.064 -18.970 1.00 78.06 118 LEU A C 1
ATOM 923 O O . LEU A 1 118 ? 27.959 11.938 -18.138 1.00 78.06 118 LEU A O 1
ATOM 927 N N . ARG A 1 119 ? 26.502 10.959 -19.550 1.00 79.12 119 ARG A N 1
ATOM 928 C CA . ARG A 1 119 ? 25.341 11.812 -19.237 1.00 79.12 119 ARG A CA 1
ATOM 929 C C . ARG A 1 119 ? 24.885 11.662 -17.785 1.00 79.12 119 ARG A C 1
ATOM 931 O O . ARG A 1 119 ? 24.646 12.655 -17.105 1.00 79.12 119 ARG A O 1
ATOM 938 N N . MET A 1 120 ? 24.806 10.440 -17.267 1.00 78.38 120 MET A N 1
ATOM 939 C CA . MET A 1 120 ? 24.472 10.212 -15.857 1.00 78.38 120 MET A CA 1
ATOM 940 C C . MET A 1 120 ? 25.554 10.759 -14.916 1.00 78.38 120 MET A C 1
ATOM 942 O O . MET A 1 120 ? 25.235 11.382 -13.900 1.00 78.38 120 MET A O 1
ATOM 946 N N . LYS A 1 121 ? 26.838 10.576 -15.258 1.00 81.56 121 LYS A N 1
ATOM 947 C CA . LYS A 1 121 ? 27.961 11.139 -14.492 1.00 81.56 121 LYS A CA 1
ATOM 948 C C . LYS A 1 121 ? 27.917 12.665 -14.452 1.00 81.56 121 LYS A C 1
ATOM 950 O O . LYS A 1 121 ? 28.153 13.224 -13.384 1.00 81.56 121 LYS A O 1
ATOM 955 N N . SER A 1 122 ? 27.582 13.327 -15.561 1.00 82.06 122 SER A N 1
ATOM 956 C CA . SER A 1 122 ? 27.514 14.792 -15.601 1.00 82.06 122 SER A CA 1
ATOM 957 C C . SER A 1 122 ? 26.390 15.352 -14.724 1.00 82.06 122 SER A C 1
ATOM 959 O O . SER A 1 122 ? 26.594 16.355 -14.046 1.00 82.06 122 SER A O 1
ATOM 961 N N . ILE A 1 123 ? 25.240 14.670 -14.641 1.00 88.50 123 ILE A N 1
ATOM 962 C CA . ILE A 1 123 ? 24.136 15.079 -13.754 1.00 88.50 123 ILE A CA 1
ATOM 963 C C . ILE A 1 123 ? 24.461 14.800 -12.285 1.00 88.50 123 ILE A C 1
ATOM 965 O O . ILE A 1 123 ? 24.040 15.562 -11.418 1.00 88.50 123 ILE A O 1
ATOM 969 N N . LYS A 1 124 ? 25.199 13.726 -11.975 1.00 87.38 124 LYS A N 1
ATOM 970 C CA . LYS A 1 124 ? 25.486 13.316 -10.590 1.00 87.38 124 LYS A CA 1
ATOM 971 C C . LYS A 1 124 ? 26.128 14.436 -9.771 1.00 87.38 124 LYS A C 1
ATOM 973 O O . LYS A 1 124 ? 25.741 14.653 -8.624 1.00 87.38 124 LYS A O 1
ATOM 978 N N . GLU A 1 125 ? 27.107 15.136 -10.338 1.00 84.31 125 GLU A N 1
ATOM 979 C CA . GLU A 1 125 ? 27.777 16.232 -9.632 1.00 84.31 125 GLU A CA 1
ATOM 980 C C . GLU A 1 125 ? 26.840 17.414 -9.385 1.00 84.31 125 GLU A C 1
ATOM 982 O O . GLU A 1 125 ? 26.852 17.988 -8.295 1.00 84.31 125 GLU A O 1
ATOM 987 N N . SER A 1 126 ? 25.990 17.738 -10.364 1.00 84.81 126 SER A N 1
ATOM 988 C CA . SER A 1 126 ? 24.951 18.754 -10.211 1.00 84.81 126 SER A CA 1
ATOM 989 C C . SER A 1 126 ? 23.931 18.350 -9.150 1.00 84.81 126 SER A C 1
ATOM 991 O O . SER A 1 126 ? 23.625 19.165 -8.292 1.00 84.81 126 SER A O 1
ATOM 993 N N . PHE A 1 127 ? 23.470 17.096 -9.143 1.00 89.56 127 PHE A N 1
ATOM 994 C CA . PHE A 1 127 ? 22.508 16.567 -8.171 1.00 89.56 127 PHE A CA 1
ATOM 995 C C . PHE A 1 127 ? 23.006 16.707 -6.731 1.00 89.56 127 PHE A C 1
ATOM 997 O O . PHE A 1 127 ? 22.284 17.208 -5.877 1.00 89.56 127 PHE A O 1
ATOM 1004 N N . LEU A 1 128 ? 24.255 16.311 -6.459 1.00 89.06 128 LEU A N 1
ATOM 1005 C CA . LEU A 1 128 ? 24.813 16.332 -5.100 1.00 89.06 128 LEU A CA 1
ATOM 1006 C C . LEU A 1 128 ? 25.004 17.743 -4.531 1.00 89.06 128 LEU A C 1
ATOM 1008 O O . LEU A 1 128 ? 25.146 17.894 -3.320 1.00 89.06 128 LEU A O 1
ATOM 1012 N N . ARG A 1 129 ? 25.060 18.760 -5.393 1.00 88.69 129 ARG A N 1
ATOM 1013 C CA . ARG A 1 129 ? 25.250 20.163 -5.004 1.00 88.69 129 ARG A CA 1
ATOM 1014 C C . ARG A 1 129 ? 23.995 21.006 -5.201 1.00 88.69 129 ARG A C 1
ATOM 1016 O O . ARG A 1 129 ? 24.040 22.200 -4.914 1.00 88.69 129 ARG A O 1
ATOM 1023 N N . TRP A 1 130 ? 22.920 20.421 -5.727 1.00 91.38 130 TRP A N 1
ATOM 1024 C CA . TRP A 1 130 ? 21.712 21.167 -6.037 1.00 91.38 130 TRP A CA 1
ATOM 1025 C C . TRP A 1 130 ? 20.960 21.515 -4.761 1.00 91.38 130 TRP A C 1
ATOM 1027 O O . TRP A 1 130 ? 20.779 20.677 -3.878 1.00 91.38 130 TRP A O 1
ATOM 1037 N N . ASP A 1 131 ? 20.494 22.753 -4.691 1.00 90.56 131 ASP A N 1
ATOM 1038 C CA . ASP A 1 131 ? 19.637 23.213 -3.611 1.00 90.56 131 ASP A CA 1
ATOM 1039 C C . ASP A 1 131 ? 18.177 22.881 -3.949 1.00 90.56 131 ASP A C 1
ATOM 1041 O O . ASP A 1 131 ? 17.503 23.595 -4.695 1.00 90.56 131 ASP A O 1
ATOM 1045 N N . PHE A 1 132 ? 17.701 21.746 -3.440 1.00 89.38 132 PHE A N 1
ATOM 1046 C CA . PHE A 1 132 ? 16.336 21.278 -3.686 1.00 89.38 132 PHE A CA 1
ATOM 1047 C C . PHE A 1 132 ? 15.273 22.078 -2.936 1.00 89.38 132 PHE A C 1
ATOM 1049 O O . PHE A 1 132 ? 14.125 22.101 -3.387 1.00 89.38 132 PHE A O 1
ATOM 1056 N N . ASP A 1 133 ? 15.645 22.740 -1.841 1.00 90.62 133 ASP A N 1
ATOM 1057 C CA . ASP A 1 133 ? 14.708 23.521 -1.035 1.00 90.62 133 ASP A CA 1
ATOM 1058 C C . ASP A 1 133 ? 14.276 24.784 -1.789 1.00 90.62 133 ASP A C 1
ATOM 1060 O O . ASP A 1 133 ? 13.125 25.213 -1.683 1.00 90.62 133 ASP A O 1
ATOM 1064 N N . ASN A 1 134 ? 15.173 25.332 -2.616 1.00 91.12 134 ASN A N 1
ATOM 1065 C CA . ASN A 1 134 ? 14.926 26.554 -3.378 1.00 91.12 134 ASN A CA 1
ATOM 1066 C C . ASN A 1 134 ? 14.705 26.335 -4.887 1.00 91.12 134 ASN A C 1
ATOM 1068 O O . ASN A 1 134 ? 14.007 27.137 -5.507 1.00 91.12 134 ASN A O 1
ATOM 1072 N N . ASP A 1 135 ? 15.249 25.271 -5.496 1.00 89.94 135 ASP A N 1
ATOM 1073 C CA . ASP A 1 135 ? 15.164 25.058 -6.950 1.00 89.94 135 ASP A CA 1
ATOM 1074 C C . ASP A 1 135 ? 14.985 23.588 -7.375 1.00 89.94 135 ASP A C 1
ATOM 1076 O O . ASP A 1 135 ? 15.724 23.025 -8.187 1.00 89.94 135 ASP A O 1
ATOM 1080 N N . CYS A 1 136 ? 13.928 22.949 -6.874 1.00 87.81 136 CYS A N 1
ATOM 1081 C CA . CYS A 1 136 ? 13.549 21.607 -7.320 1.00 87.81 136 CYS A CA 1
ATOM 1082 C C . CYS A 1 136 ? 13.226 21.549 -8.833 1.00 87.81 136 CYS A C 1
ATOM 1084 O O . CYS A 1 136 ? 13.626 20.614 -9.529 1.00 87.81 136 CYS A O 1
ATOM 1086 N N . LYS A 1 137 ? 12.534 22.561 -9.380 1.00 90.19 137 LYS A N 1
ATOM 1087 C CA . LYS A 1 137 ? 12.112 22.570 -10.795 1.00 90.19 137 LYS A CA 1
ATOM 1088 C C . LYS A 1 137 ? 13.288 22.735 -11.761 1.00 90.19 137 LYS A C 1
ATOM 1090 O O . LYS A 1 137 ? 13.278 22.104 -12.819 1.00 90.19 137 LYS A O 1
ATOM 1095 N N . GLY A 1 138 ? 14.289 23.547 -11.419 1.00 89.69 138 GLY A N 1
ATOM 1096 C CA . GLY A 1 138 ? 15.480 23.737 -12.244 1.00 89.69 138 GLY A CA 1
ATOM 1097 C C . GLY A 1 138 ? 16.276 22.449 -12.412 1.00 89.69 138 GLY A C 1
ATOM 1098 O O . GLY A 1 138 ? 16.652 22.111 -13.537 1.00 89.69 138 GLY A O 1
ATOM 1099 N N . PHE A 1 139 ? 16.416 21.660 -11.342 1.00 90.44 139 PHE A N 1
ATOM 1100 C CA . PHE A 1 139 ? 17.050 20.347 -11.436 1.00 90.44 139 PHE A CA 1
ATOM 1101 C C . PHE A 1 139 ? 16.287 19.396 -12.370 1.00 90.44 139 PHE A C 1
ATOM 1103 O O . PHE A 1 139 ? 16.894 18.756 -13.227 1.00 90.44 139 PHE A O 1
ATOM 1110 N N . ILE A 1 140 ? 14.955 19.321 -12.256 1.00 88.00 140 ILE A N 1
ATOM 1111 C CA . ILE A 1 140 ? 14.135 18.449 -13.115 1.00 88.00 140 ILE A CA 1
ATOM 1112 C C . ILE A 1 140 ? 14.270 18.831 -14.595 1.00 88.00 140 ILE A C 1
ATOM 1114 O O . ILE A 1 140 ? 14.378 17.950 -15.452 1.00 88.00 140 ILE A O 1
ATOM 1118 N N . ASN A 1 141 ? 14.330 20.127 -14.908 1.00 89.06 141 ASN A N 1
ATOM 1119 C CA . ASN A 1 141 ? 14.548 20.603 -16.276 1.00 89.06 141 ASN A CA 1
ATOM 1120 C C . ASN A 1 141 ? 15.943 20.237 -16.806 1.00 89.06 141 ASN A C 1
ATOM 1122 O O . ASN A 1 141 ? 16.069 19.792 -17.951 1.00 89.06 141 ASN A O 1
ATOM 1126 N N . LEU A 1 142 ? 16.984 20.379 -15.978 1.00 87.81 142 LEU A N 1
ATOM 1127 C CA . LEU A 1 142 ? 18.345 19.960 -16.318 1.00 87.81 142 LEU A CA 1
ATOM 1128 C C . LEU A 1 142 ? 18.400 18.452 -16.592 1.00 87.81 142 LEU A C 1
ATOM 1130 O O . LEU A 1 142 ? 18.870 18.033 -17.650 1.00 87.81 142 LEU A O 1
ATOM 1134 N N . ALA A 1 143 ? 17.872 17.646 -15.670 1.00 86.81 143 ALA A N 1
ATOM 1135 C CA . ALA A 1 143 ? 17.844 16.194 -15.791 1.00 86.81 143 ALA A CA 1
ATOM 1136 C C . ALA A 1 143 ? 17.086 15.755 -17.050 1.00 86.81 143 ALA A C 1
ATOM 1138 O O . ALA A 1 143 ? 17.588 14.939 -17.819 1.00 86.81 143 ALA A O 1
ATOM 1139 N N . SER A 1 144 ? 15.930 16.363 -17.323 1.00 84.56 144 SER A N 1
ATOM 1140 C CA . SER A 1 144 ? 15.156 16.095 -18.538 1.00 84.56 144 SER A CA 1
ATOM 1141 C C . SER A 1 144 ? 15.951 16.428 -19.801 1.00 84.56 144 SER A C 1
ATO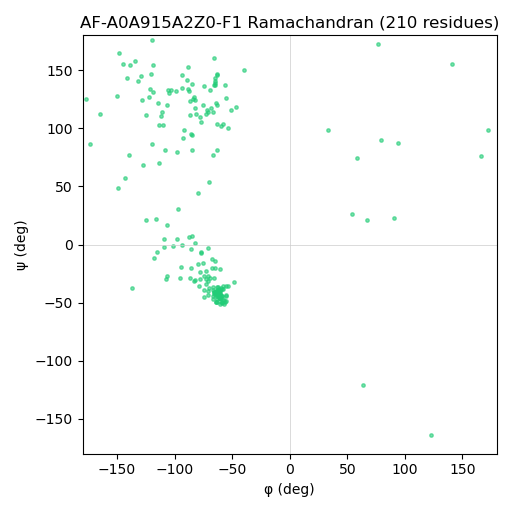M 1143 O O . SER A 1 144 ? 15.963 15.647 -20.743 1.00 84.56 144 SER A O 1
ATOM 1145 N N . THR A 1 145 ? 16.673 17.549 -19.820 1.00 85.88 145 THR A N 1
ATOM 1146 C CA . THR A 1 145 ? 17.466 17.967 -20.989 1.00 85.88 145 THR A CA 1
ATOM 1147 C C . THR A 1 145 ? 18.623 17.012 -21.276 1.00 85.88 145 THR A C 1
ATOM 1149 O O . THR A 1 145 ? 18.906 16.702 -22.433 1.00 85.88 145 THR A O 1
ATOM 1152 N N . VAL A 1 146 ? 19.302 16.540 -20.230 1.00 83.56 146 VAL A N 1
ATOM 1153 C CA . VAL A 1 146 ? 20.469 15.664 -20.376 1.00 83.56 146 VAL A CA 1
ATOM 1154 C C . VAL A 1 146 ? 20.054 14.219 -20.677 1.00 83.56 146 VAL A C 1
ATOM 1156 O O . VAL A 1 146 ? 20.723 13.550 -21.464 1.00 83.56 146 VAL A O 1
ATOM 1159 N N . LEU A 1 147 ? 18.941 13.747 -20.106 1.00 78.69 147 LEU A N 1
ATOM 1160 C CA . LEU A 1 147 ? 18.467 12.369 -20.270 1.00 78.69 147 LEU A CA 1
ATOM 1161 C C . LEU A 1 147 ? 17.581 12.165 -21.514 1.00 78.69 147 LEU A C 1
ATOM 1163 O O . LEU A 1 147 ? 17.617 11.086 -22.089 1.00 78.69 147 LEU A O 1
ATOM 1167 N N . MET A 1 148 ? 16.839 13.178 -21.984 1.00 71.75 148 MET A N 1
ATOM 1168 C CA . MET A 1 148 ? 15.841 13.042 -23.068 1.00 71.75 148 MET A CA 1
ATOM 1169 C C . MET A 1 148 ? 16.353 13.442 -24.463 1.00 71.75 148 MET A C 1
ATOM 1171 O O . MET A 1 148 ? 15.580 13.924 -25.298 1.00 71.75 148 MET A O 1
ATOM 1175 N N . LYS A 1 149 ? 17.649 13.269 -24.760 1.00 59.25 149 LYS A N 1
ATOM 1176 C CA . LYS A 1 149 ? 18.131 13.418 -26.146 1.00 59.25 149 LYS A CA 1
ATOM 1177 C C . LYS A 1 149 ? 17.458 12.338 -27.002 1.00 59.25 149 LYS A C 1
ATOM 1179 O O . L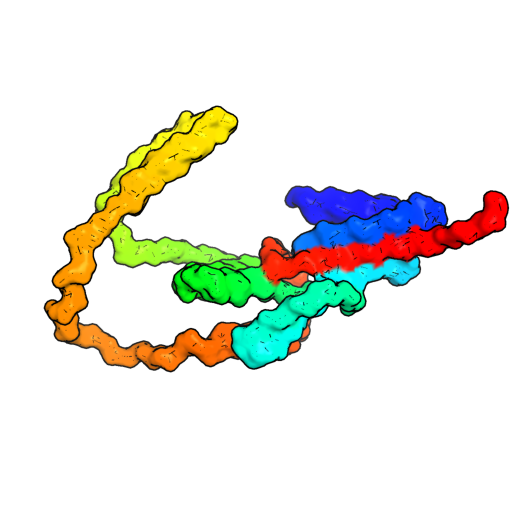YS A 1 149 ? 17.821 11.176 -26.909 1.00 59.25 149 LYS A O 1
ATOM 1184 N N . ARG A 1 150 ? 16.452 12.748 -27.784 1.00 52.28 150 ARG A N 1
ATOM 1185 C CA . ARG A 1 150 ? 15.696 11.894 -28.707 1.00 52.28 150 ARG A CA 1
ATOM 1186 C C . ARG A 1 150 ? 16.659 11.209 -29.667 1.00 52.28 150 ARG A C 1
ATOM 1188 O O . ARG A 1 150 ? 17.388 11.904 -30.382 1.00 52.28 150 ARG A O 1
ATOM 1195 N N . ASP A 1 151 ? 16.585 9.889 -29.739 1.00 43.91 151 ASP A N 1
ATOM 1196 C CA . ASP A 1 151 ? 17.152 9.139 -30.848 1.00 43.91 151 ASP A CA 1
ATOM 1197 C C . ASP A 1 151 ? 16.504 9.637 -32.135 1.00 43.91 151 ASP A C 1
ATOM 1199 O O . ASP A 1 151 ? 15.359 9.343 -32.464 1.00 43.91 151 ASP A O 1
ATOM 1203 N N . SER A 1 152 ? 17.250 10.433 -32.890 1.00 40.09 152 SER A N 1
ATOM 1204 C CA . SER A 1 152 ? 16.897 10.771 -34.267 1.00 40.09 152 SER A CA 1
ATOM 1205 C C . SER A 1 152 ? 17.305 9.617 -35.194 1.00 40.09 152 SER A C 1
ATOM 1207 O O . SER A 1 152 ? 17.929 9.852 -36.224 1.00 40.09 152 SER A O 1
ATOM 1209 N N . GLN A 1 153 ? 17.018 8.370 -34.796 1.00 38.12 153 GLN A N 1
ATOM 1210 C CA . GLN A 1 153 ? 17.328 7.141 -35.535 1.00 38.12 153 GLN A CA 1
ATOM 1211 C C . GLN A 1 153 ? 16.301 6.016 -35.277 1.00 38.12 153 GLN A C 1
ATOM 1213 O O . GLN A 1 153 ? 16.663 4.863 -35.076 1.00 38.12 153 GLN A O 1
ATOM 1218 N N . GLU A 1 154 ? 14.999 6.302 -35.363 1.00 37.75 154 GLU A N 1
ATOM 1219 C CA . GLU A 1 154 ? 13.984 5.234 -35.494 1.00 37.75 154 GLU A CA 1
ATOM 1220 C C . GLU A 1 154 ? 13.808 4.720 -36.941 1.00 37.75 154 GLU A C 1
ATOM 1222 O O . GLU A 1 154 ? 13.038 3.794 -37.182 1.00 37.75 154 GLU A O 1
ATOM 1227 N N . GLU A 1 155 ? 14.558 5.230 -37.926 1.00 33.66 155 GLU A N 1
ATOM 1228 C CA . GLU A 1 155 ? 14.373 4.843 -39.338 1.00 33.66 155 GLU A CA 1
ATOM 1229 C C . GLU A 1 155 ? 15.338 3.757 -39.864 1.00 33.66 155 GLU A C 1
ATOM 1231 O O . GLU A 1 155 ? 15.277 3.400 -41.038 1.00 33.66 155 GLU A O 1
ATOM 1236 N N . TYR A 1 156 ? 16.196 3.160 -39.021 1.00 32.56 156 TYR A N 1
ATOM 1237 C CA . TYR A 1 156 ? 17.232 2.205 -39.476 1.00 32.56 156 TYR A CA 1
ATOM 1238 C C . TYR A 1 156 ? 17.239 0.818 -38.802 1.00 32.56 156 TYR A C 1
ATOM 1240 O O . TYR A 1 156 ? 18.232 0.100 -38.884 1.00 32.56 156 TYR A O 1
ATOM 1248 N N . ARG A 1 157 ? 16.129 0.376 -38.190 1.00 32.56 157 ARG A N 1
ATOM 1249 C CA . ARG A 1 157 ? 15.962 -1.025 -37.720 1.00 32.56 157 ARG A CA 1
ATOM 1250 C C . ARG A 1 157 ? 14.838 -1.797 -38.416 1.00 32.56 157 ARG A C 1
ATOM 1252 O O . ARG A 1 157 ? 14.372 -2.803 -37.896 1.00 32.56 157 ARG A O 1
ATOM 1259 N N . LYS A 1 158 ? 14.427 -1.377 -39.619 1.00 36.34 158 LYS A N 1
ATOM 1260 C CA . LYS A 1 158 ? 13.452 -2.131 -40.431 1.00 36.34 158 LYS A CA 1
ATOM 1261 C C . LYS A 1 158 ? 14.061 -3.108 -41.445 1.00 36.34 158 LYS A C 1
ATOM 1263 O O . LYS A 1 158 ? 13.305 -3.783 -42.122 1.00 36.34 158 LYS A O 1
ATOM 1268 N N . ASN A 1 159 ? 15.388 -3.223 -41.546 1.00 36.28 159 ASN A N 1
ATOM 1269 C CA . ASN A 1 159 ? 16.043 -4.120 -42.507 1.00 36.28 159 ASN A CA 1
ATOM 1270 C C . ASN A 1 159 ? 17.255 -4.842 -41.898 1.00 36.28 159 ASN A C 1
ATOM 1272 O O . ASN A 1 159 ? 18.398 -4.484 -42.178 1.00 36.28 159 ASN A O 1
ATOM 1276 N N . LYS A 1 160 ? 17.003 -5.868 -41.079 1.00 28.97 160 LYS A N 1
ATOM 1277 C CA . LYS A 1 160 ? 17.815 -7.097 -41.017 1.00 28.97 160 LYS A CA 1
ATOM 1278 C C . LYS A 1 160 ? 17.132 -8.108 -40.097 1.00 28.97 160 LYS A C 1
ATOM 1280 O O . LYS A 1 160 ? 17.413 -8.179 -38.906 1.00 28.97 160 LYS A O 1
ATOM 1285 N N . ASP A 1 161 ? 16.22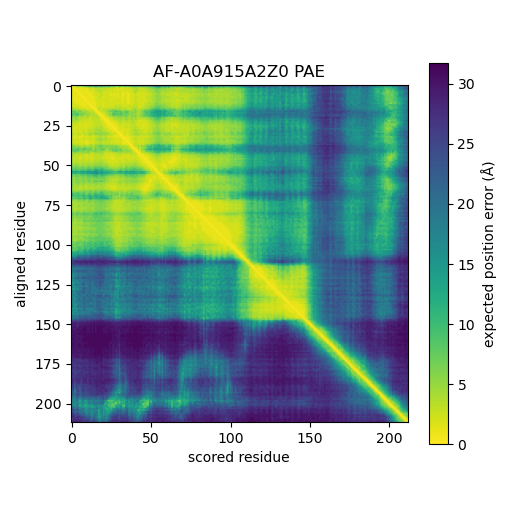4 -8.880 -40.681 1.00 36.41 161 ASP A N 1
ATOM 1286 C CA . ASP A 1 161 ? 15.859 -10.184 -40.141 1.00 36.41 161 ASP A CA 1
ATOM 1287 C C . ASP A 1 161 ? 17.069 -11.118 -40.219 1.00 36.41 161 ASP A C 1
ATOM 1289 O O . ASP A 1 161 ? 17.774 -11.160 -41.232 1.00 36.41 161 ASP A O 1
ATOM 1293 N N . GLY A 1 162 ? 17.287 -11.884 -39.153 1.00 31.97 162 GLY A N 1
ATOM 1294 C CA . GLY A 1 162 ? 18.274 -12.951 -39.140 1.00 31.97 162 GLY A CA 1
ATOM 1295 C C . GLY A 1 162 ? 18.588 -13.461 -37.743 1.00 31.97 162 GLY A C 1
ATOM 1296 O O . GLY A 1 162 ? 19.667 -13.187 -37.241 1.00 31.97 162 GLY A O 1
ATOM 1297 N N . ASP A 1 163 ? 17.663 -14.260 -37.206 1.00 30.36 163 ASP A N 1
ATOM 1298 C CA . ASP A 1 163 ? 17.909 -15.304 -36.198 1.00 30.36 163 ASP A CA 1
ATOM 1299 C C . ASP A 1 163 ? 17.724 -14.943 -34.709 1.00 30.36 163 ASP A C 1
ATOM 1301 O O . ASP A 1 163 ? 18.652 -14.585 -33.993 1.00 30.36 163 ASP A O 1
ATOM 1305 N N . CYS A 1 164 ? 16.483 -15.093 -34.236 1.00 25.94 164 CYS A N 1
ATOM 1306 C CA . CYS A 1 164 ? 16.175 -15.973 -33.104 1.00 25.94 164 CYS A CA 1
ATOM 1307 C C . CYS A 1 164 ? 14.662 -16.217 -33.068 1.00 25.94 164 CYS A C 1
ATOM 1309 O O . CYS A 1 164 ? 13.851 -15.309 -32.881 1.00 25.94 164 CYS A O 1
ATOM 1311 N N . ARG A 1 165 ? 14.266 -17.461 -33.333 1.00 29.72 165 ARG A N 1
ATOM 1312 C CA . ARG A 1 165 ? 12.870 -17.889 -33.393 1.00 29.72 165 ARG A CA 1
ATOM 1313 C C . ARG A 1 165 ? 12.362 -18.231 -31.989 1.00 29.72 165 ARG A C 1
ATOM 1315 O O . ARG A 1 165 ? 13.018 -18.955 -31.254 1.00 29.72 165 ARG A O 1
ATOM 1322 N N . SER A 1 166 ? 11.128 -17.784 -31.753 1.00 32.44 166 SER A N 1
ATOM 1323 C CA . SER A 1 166 ? 10.153 -18.134 -30.709 1.00 32.44 166 SER A CA 1
ATOM 1324 C C . SER A 1 166 ? 10.320 -17.526 -29.315 1.00 32.44 166 SER A C 1
ATOM 1326 O O . SER A 1 166 ? 10.788 -18.189 -28.398 1.00 32.44 166 SER A O 1
ATOM 1328 N N . GLU A 1 167 ? 9.704 -16.362 -29.118 1.00 30.75 167 GLU A N 1
ATOM 1329 C CA . GLU A 1 167 ? 8.925 -16.115 -27.904 1.00 30.75 167 GLU A CA 1
ATOM 1330 C C . GLU A 1 167 ? 7.463 -15.945 -28.306 1.00 30.75 167 GLU A C 1
ATOM 1332 O O . GLU A 1 167 ? 7.101 -15.167 -29.191 1.00 30.75 167 GLU A O 1
ATOM 1337 N N . LYS A 1 168 ? 6.629 -16.808 -27.730 1.00 27.56 168 LYS A N 1
ATOM 1338 C CA . LYS A 1 168 ? 5.189 -16.828 -27.937 1.00 27.56 168 LYS A CA 1
ATOM 1339 C C . LYS A 1 168 ? 4.613 -15.537 -27.364 1.00 27.56 168 LYS A C 1
ATOM 1341 O O . LYS A 1 168 ? 4.954 -15.136 -26.258 1.00 27.56 168 LYS A O 1
ATOM 1346 N N . THR A 1 169 ? 3.683 -14.939 -28.094 1.00 32.47 169 THR A N 1
ATOM 1347 C CA . THR A 1 169 ? 2.712 -13.987 -27.559 1.00 32.47 169 THR A CA 1
ATOM 1348 C C . THR A 1 169 ? 1.983 -14.627 -26.375 1.00 32.47 169 THR A C 1
ATOM 1350 O O . THR A 1 169 ? 1.077 -15.431 -26.576 1.00 32.47 169 THR A O 1
ATOM 1353 N N . VAL A 1 170 ? 2.392 -14.291 -25.154 1.00 32.16 170 VAL A N 1
ATOM 1354 C CA . VAL A 1 170 ? 1.677 -14.592 -23.905 1.00 32.16 170 VAL A CA 1
ATOM 1355 C C . VAL A 1 170 ? 1.546 -13.261 -23.165 1.00 32.16 170 VAL A C 1
ATOM 1357 O O . VAL A 1 170 ? 2.256 -12.976 -22.211 1.00 32.16 170 VAL A O 1
ATOM 1360 N N . GLY A 1 171 ? 0.737 -12.361 -23.727 1.00 31.91 171 GLY A N 1
ATOM 1361 C CA . GLY A 1 171 ? 0.681 -10.948 -23.325 1.00 31.91 171 GLY A CA 1
ATOM 1362 C C . GLY A 1 171 ? -0.592 -10.522 -22.593 1.00 31.91 171 GLY A C 1
ATOM 1363 O O . GLY A 1 171 ? -0.745 -9.338 -22.329 1.00 31.91 171 GLY A O 1
ATOM 1364 N N . SER A 1 172 ? -1.501 -11.448 -22.280 1.00 33.78 172 SER A N 1
ATOM 1365 C CA . SER A 1 172 ? -2.752 -11.135 -21.557 1.00 33.78 172 SER A CA 1
ATOM 1366 C C . SER A 1 172 ? -3.064 -12.167 -20.474 1.00 33.78 172 SER A C 1
ATOM 1368 O O . SER A 1 172 ? -3.446 -11.814 -19.366 1.00 33.78 172 SER A O 1
ATOM 1370 N N . GLU A 1 173 ? -2.776 -13.443 -20.737 1.00 33.59 173 GLU A N 1
ATOM 1371 C CA . GLU A 1 173 ? -3.183 -14.539 -19.850 1.00 33.59 173 GLU A CA 1
ATOM 1372 C C . GLU A 1 173 ? -2.405 -14.588 -18.519 1.00 33.59 173 GLU A C 1
ATOM 1374 O O . GLU A 1 173 ? -2.954 -15.015 -17.511 1.00 33.59 173 GLU A O 1
ATOM 1379 N N . HIS A 1 174 ? -1.159 -14.099 -18.462 1.00 34.62 174 HIS A N 1
ATOM 1380 C CA . HIS A 1 174 ? -0.291 -14.286 -17.285 1.00 34.62 174 HIS A CA 1
ATOM 1381 C C . HIS A 1 174 ? -0.463 -13.256 -16.156 1.00 34.62 174 HIS A C 1
ATOM 1383 O O . HIS A 1 174 ? -0.100 -13.533 -15.017 1.00 34.62 174 HIS A O 1
ATOM 1389 N N . ILE A 1 175 ? -1.026 -12.075 -16.429 1.00 41.62 175 ILE A N 1
ATOM 1390 C CA . ILE A 1 175 ? -1.218 -11.045 -15.387 1.00 41.62 175 ILE A CA 1
ATOM 1391 C C . ILE A 1 175 ? -2.512 -11.315 -14.595 1.00 41.62 175 ILE A C 1
ATOM 1393 O O . ILE A 1 175 ? -2.579 -11.048 -13.392 1.00 41.62 175 ILE A O 1
ATOM 1397 N N . ALA A 1 176 ? -3.517 -11.903 -15.253 1.00 36.94 176 ALA A N 1
ATOM 1398 C CA . ALA A 1 176 ? -4.741 -12.368 -14.607 1.00 36.94 176 ALA A CA 1
ATOM 1399 C C . ALA A 1 176 ? -4.493 -13.610 -13.734 1.00 36.94 176 ALA A C 1
ATOM 1401 O O . ALA A 1 176 ? -4.992 -13.657 -12.611 1.00 36.94 176 ALA A O 1
ATOM 1402 N N . ASP A 1 177 ? -3.659 -14.545 -14.205 1.00 30.91 177 ASP A N 1
ATOM 1403 C CA . ASP A 1 177 ? -3.308 -15.776 -13.476 1.00 30.91 177 ASP A CA 1
ATOM 1404 C C . ASP A 1 177 ? -2.583 -15.469 -12.152 1.00 30.91 177 ASP A C 1
ATOM 1406 O O . ASP A 1 177 ? -2.865 -16.043 -11.100 1.00 30.91 177 ASP A O 1
ATOM 1410 N N . MET A 1 178 ? -1.741 -14.431 -12.161 1.00 40.97 178 MET A N 1
ATOM 1411 C CA . MET A 1 178 ? -1.034 -13.975 -10.967 1.00 40.97 178 MET A CA 1
ATOM 1412 C C . MET A 1 178 ? -1.983 -13.344 -9.933 1.00 40.97 178 MET A C 1
ATOM 1414 O O . MET A 1 178 ? -1.732 -13.446 -8.739 1.00 40.97 178 MET A O 1
ATOM 1418 N N . SER A 1 179 ? -3.107 -12.748 -10.357 1.00 39.28 179 SER A N 1
ATOM 1419 C CA . SER A 1 179 ? -4.139 -12.239 -9.432 1.00 39.28 179 SER A CA 1
ATOM 1420 C C . SER A 1 179 ? -4.970 -13.363 -8.802 1.00 39.28 179 SER A C 1
ATOM 1422 O O . SER A 1 179 ? -5.474 -13.197 -7.692 1.00 39.28 179 SER A O 1
ATOM 1424 N N . THR A 1 180 ? -5.111 -14.507 -9.480 1.00 35.44 180 THR A N 1
ATOM 1425 C CA . THR A 1 180 ? -5.797 -15.696 -8.950 1.00 35.44 180 THR A CA 1
ATOM 1426 C C . THR A 1 180 ? -4.907 -16.551 -8.047 1.00 35.44 180 THR A C 1
ATOM 1428 O O . THR A 1 180 ? -5.415 -17.121 -7.080 1.00 35.44 180 THR A O 1
ATOM 1431 N N . ASP A 1 181 ? -3.593 -16.580 -8.280 1.00 31.23 181 ASP A N 1
ATOM 1432 C CA . ASP A 1 181 ? -2.644 -17.301 -7.419 1.00 31.23 181 ASP A CA 1
ATOM 1433 C C . ASP A 1 181 ? -2.413 -16.610 -6.067 1.00 31.23 181 ASP A C 1
ATOM 1435 O O . ASP A 1 181 ? -2.252 -17.284 -5.048 1.00 31.23 181 ASP A O 1
ATOM 1439 N N . PHE A 1 182 ? -2.530 -15.277 -5.997 1.00 37.03 182 PHE A N 1
ATOM 1440 C CA . PHE A 1 182 ? -2.499 -14.547 -4.719 1.00 37.03 182 PHE A CA 1
ATOM 1441 C C . PHE A 1 182 ? -3.632 -14.946 -3.756 1.00 37.03 182 PHE A C 1
ATOM 1443 O O . PHE A 1 182 ? -3.488 -14.761 -2.550 1.00 37.03 182 PHE A O 1
ATOM 1450 N N . ALA A 1 183 ? -4.731 -15.524 -4.258 1.00 34.03 183 ALA A N 1
ATOM 1451 C CA . ALA A 1 183 ? -5.857 -15.975 -3.441 1.00 34.03 183 ALA A CA 1
ATOM 1452 C C . ALA A 1 183 ? -5.685 -17.399 -2.866 1.00 34.03 183 ALA A C 1
ATOM 1454 O O . ALA A 1 183 ? -6.569 -17.866 -2.144 1.00 34.03 183 ALA A O 1
ATOM 1455 N N . ARG A 1 184 ? -4.600 -18.125 -3.196 1.00 27.53 184 ARG A N 1
ATOM 1456 C CA . ARG A 1 184 ? -4.447 -19.555 -2.848 1.00 27.53 184 ARG A CA 1
ATOM 1457 C C . ARG A 1 184 ? -3.314 -19.904 -1.884 1.00 27.53 184 ARG A C 1
ATOM 1459 O O . ARG A 1 184 ? -3.282 -21.049 -1.440 1.00 27.53 184 ARG A O 1
ATOM 1466 N N . GLU A 1 185 ? -2.451 -18.971 -1.494 1.00 29.88 185 GLU A N 1
ATOM 1467 C CA . GLU A 1 185 ? -1.378 -19.247 -0.525 1.00 29.88 185 GLU A CA 1
ATOM 1468 C C . GLU A 1 185 ? -1.640 -18.585 0.833 1.00 29.88 185 GLU A C 1
ATOM 1470 O O . GLU A 1 185 ? -1.128 -17.522 1.184 1.00 29.88 185 GLU A O 1
ATOM 1475 N N . SER A 1 186 ? -2.472 -19.267 1.620 1.00 42.19 186 SER A N 1
ATOM 1476 C CA . SER A 1 186 ? -2.468 -19.173 3.073 1.00 42.19 186 SER A CA 1
ATOM 1477 C C . SER A 1 186 ? -1.286 -19.981 3.608 1.00 42.19 186 SER A C 1
ATOM 1479 O O . SER A 1 186 ? -1.350 -21.204 3.598 1.00 42.19 186 SER A O 1
ATOM 1481 N N . ASP A 1 187 ? -0.220 -19.320 4.051 1.00 30.52 187 ASP A N 1
ATOM 1482 C CA . ASP A 1 187 ? 0.399 -19.600 5.351 1.00 30.52 187 ASP A CA 1
ATOM 1483 C C . ASP A 1 187 ? 1.563 -18.638 5.643 1.00 30.52 187 ASP A C 1
ATOM 1485 O O . ASP A 1 187 ? 2.481 -18.452 4.854 1.00 30.52 187 ASP A O 1
ATOM 1489 N N . GLN A 1 188 ? 1.434 -17.994 6.806 1.00 37.59 188 GLN A N 1
ATOM 1490 C CA . GLN A 1 188 ? 2.468 -17.520 7.734 1.00 37.59 188 GLN A CA 1
ATOM 1491 C C . GLN A 1 188 ? 3.808 -17.034 7.150 1.00 37.59 188 GLN A C 1
ATOM 1493 O O . GLN A 1 188 ? 4.724 -17.812 6.936 1.00 37.59 188 GLN A O 1
ATOM 1498 N N . ASP A 1 189 ? 3.938 -15.712 7.009 1.00 31.31 189 ASP A N 1
ATOM 1499 C CA . ASP A 1 189 ? 4.953 -14.895 7.702 1.00 31.31 189 ASP A CA 1
ATOM 1500 C C . ASP A 1 189 ? 4.906 -13.464 7.143 1.00 31.31 189 ASP A C 1
ATOM 1502 O O . ASP A 1 189 ? 5.412 -13.147 6.069 1.00 31.31 189 ASP A O 1
ATOM 1506 N N . ALA A 1 190 ? 4.220 -12.573 7.864 1.00 31.45 190 ALA A N 1
ATOM 1507 C CA . ALA A 1 190 ? 3.952 -11.211 7.414 1.00 31.45 190 ALA A CA 1
ATOM 1508 C C . ALA A 1 190 ? 4.958 -10.220 8.011 1.00 31.45 190 ALA A C 1
ATOM 1510 O O . ALA A 1 190 ? 4.655 -9.471 8.943 1.00 31.45 190 ALA A O 1
ATOM 1511 N N . ALA A 1 191 ? 6.149 -10.168 7.427 1.00 34.31 191 ALA A N 1
ATOM 1512 C CA . ALA A 1 191 ? 6.884 -8.918 7.349 1.00 34.31 191 ALA A CA 1
ATOM 1513 C C . ALA A 1 191 ? 6.736 -8.400 5.917 1.00 34.31 191 ALA A C 1
ATOM 1515 O O . ALA A 1 191 ? 6.910 -9.172 4.981 1.00 34.31 191 ALA A O 1
ATOM 1516 N N . MET A 1 192 ? 6.419 -7.106 5.761 1.00 39.19 192 MET A N 1
ATOM 1517 C CA . MET A 1 192 ? 7.049 -6.188 4.796 1.00 39.19 192 MET A CA 1
ATOM 1518 C C . MET A 1 192 ? 6.113 -5.181 4.084 1.00 39.19 192 MET A C 1
ATOM 1520 O O . MET A 1 192 ? 4.903 -5.345 3.981 1.00 39.19 192 MET A O 1
ATOM 1524 N N . MET A 1 193 ? 6.779 -4.094 3.677 1.00 39.09 193 MET A N 1
ATOM 1525 C CA . MET A 1 193 ? 6.420 -2.848 2.996 1.00 39.09 193 MET A CA 1
ATOM 1526 C C . MET A 1 193 ? 5.398 -2.938 1.859 1.00 39.09 193 MET A C 1
ATOM 1528 O O . MET A 1 193 ? 5.292 -3.923 1.135 1.00 39.09 193 MET A O 1
ATOM 1532 N N . ASP A 1 194 ? 4.678 -1.831 1.718 1.00 38.66 194 ASP A N 1
ATOM 1533 C CA . ASP A 1 194 ? 3.320 -1.749 1.204 1.00 38.66 194 ASP A CA 1
ATOM 1534 C C . ASP A 1 194 ? 3.197 -0.698 0.087 1.00 38.66 194 ASP A C 1
ATOM 1536 O O . ASP A 1 194 ? 3.856 0.344 0.115 1.00 38.66 194 ASP A O 1
ATOM 1540 N N . ALA A 1 195 ? 2.335 -0.995 -0.886 1.00 32.47 195 ALA A N 1
ATOM 1541 C CA . ALA A 1 195 ? 1.799 -0.026 -1.827 1.00 32.47 195 ALA A CA 1
ATOM 1542 C C . ALA A 1 195 ? 0.388 -0.440 -2.271 1.00 32.47 195 ALA A C 1
ATOM 1544 O O . ALA A 1 195 ? 0.208 -1.533 -2.782 1.00 32.47 195 ALA A O 1
ATOM 1545 N N . SER A 1 196 ? -0.564 0.487 -2.147 1.00 36.50 196 SER A N 1
ATOM 1546 C CA . SER A 1 196 ? -1.863 0.646 -2.836 1.00 36.50 196 SER A CA 1
ATOM 1547 C C . SER A 1 196 ? -2.922 -0.467 -2.759 1.00 36.50 196 SER A C 1
ATOM 1549 O O . SER A 1 196 ? -3.254 -1.084 -3.769 1.00 36.50 196 SER A O 1
ATOM 1551 N N . VAL A 1 197 ? -3.568 -0.581 -1.590 1.00 37.09 197 VAL A N 1
ATOM 1552 C CA . VAL A 1 197 ? -5.025 -0.350 -1.436 1.00 37.09 197 VAL A CA 1
ATOM 1553 C C . VAL A 1 197 ? -5.252 0.374 -0.099 1.00 37.09 197 VAL A C 1
ATOM 1555 O O . VAL A 1 197 ? -4.511 0.164 0.861 1.00 37.09 197 VAL A O 1
ATOM 1558 N N . MET A 1 198 ? -6.204 1.304 -0.039 1.00 39.38 198 MET A N 1
ATOM 1559 C CA . MET A 1 198 ? -6.512 2.094 1.160 1.00 39.38 198 MET A CA 1
ATOM 1560 C C . MET A 1 198 ? -7.198 1.192 2.200 1.00 39.38 198 MET A C 1
ATOM 1562 O O . MET A 1 198 ? -8.284 0.676 1.946 1.00 39.38 198 MET A O 1
ATOM 1566 N N . ARG A 1 199 ? -6.568 0.956 3.358 1.00 55.22 199 ARG A N 1
ATOM 1567 C CA . ARG A 1 199 ? -7.199 0.237 4.478 1.00 55.22 199 ARG A CA 1
ATOM 1568 C C . ARG A 1 199 ? -7.816 1.263 5.406 1.00 55.22 199 ARG A C 1
ATOM 1570 O O . ARG A 1 199 ? -7.147 2.232 5.753 1.00 55.22 199 ARG A O 1
ATOM 1577 N N . LEU A 1 200 ? -9.048 1.045 5.848 1.00 46.22 200 LEU A N 1
ATOM 1578 C CA . LEU A 1 200 ? -9.682 1.902 6.840 1.00 46.22 200 LEU A CA 1
ATOM 1579 C C . LEU A 1 200 ? -9.804 1.121 8.147 1.00 46.22 200 LEU A C 1
ATOM 1581 O O . LEU A 1 200 ? -10.654 0.255 8.318 1.00 46.22 200 LEU A O 1
ATOM 1585 N N . VAL A 1 201 ? -8.930 1.421 9.096 1.00 50.81 201 VAL A N 1
ATOM 1586 C CA . VAL A 1 201 ? -9.109 1.002 10.481 1.00 50.81 201 VAL A CA 1
ATOM 1587 C C . VAL A 1 201 ? -10.180 1.893 11.093 1.00 50.81 201 VAL A C 1
ATOM 1589 O O . VAL A 1 201 ? -10.029 3.112 11.159 1.00 50.81 201 VAL A O 1
ATOM 1592 N N . HIS A 1 202 ? -11.269 1.290 11.549 1.00 45.78 202 HIS A N 1
ATOM 1593 C CA . HIS A 1 202 ? -12.346 2.005 12.209 1.00 45.78 202 HIS A CA 1
ATOM 1594 C C . HIS A 1 202 ? -12.383 1.599 13.685 1.00 45.78 202 HIS A C 1
ATOM 1596 O O . HIS A 1 202 ? -12.702 0.468 14.045 1.00 45.78 202 HIS A O 1
ATOM 1602 N N . CYS A 1 203 ? -12.022 2.521 14.568 1.00 43.03 203 CYS A N 1
ATOM 1603 C CA . CYS A 1 203 ? -12.126 2.333 16.009 1.00 43.03 203 CYS A CA 1
ATOM 1604 C C . CYS A 1 203 ? -13.490 2.874 16.466 1.00 43.03 203 CYS A C 1
ATOM 1606 O O . CYS A 1 203 ? -13.679 4.089 16.613 1.00 43.03 203 CYS A O 1
ATOM 1608 N N . LEU A 1 204 ? -14.457 1.971 16.644 1.00 42.03 204 LEU A N 1
ATOM 1609 C CA . LEU A 1 204 ? -15.786 2.281 17.167 1.00 42.03 204 LEU A CA 1
ATOM 1610 C C . LEU A 1 204 ? -15.804 2.075 18.677 1.00 42.03 204 LEU A C 1
ATOM 1612 O O . LEU A 1 204 ? -16.171 1.013 19.169 1.00 42.03 204 LEU A O 1
ATOM 1616 N N . CYS A 1 205 ? -15.513 3.126 19.435 1.00 41.34 205 CYS A N 1
ATOM 1617 C CA . CYS A 1 205 ? -15.894 3.143 20.841 1.00 41.34 205 CYS A CA 1
ATOM 1618 C C . CYS A 1 205 ? -17.324 3.622 20.978 1.00 41.34 205 CYS A C 1
ATOM 1620 O O . CYS A 1 205 ? -17.560 4.817 21.053 1.00 41.34 205 CYS A O 1
ATOM 1622 N N . THR A 1 206 ? -18.295 2.710 21.031 1.00 38.22 206 THR A N 1
ATOM 1623 C CA . THR A 1 206 ? -19.674 3.064 21.388 1.00 38.22 206 THR A CA 1
ATOM 1624 C C . THR A 1 206 ? -19.741 3.515 22.853 1.00 38.22 206 THR A C 1
ATOM 1626 O O . THR A 1 206 ? -20.161 2.764 23.735 1.00 38.22 206 THR A O 1
ATOM 1629 N N . GLY A 1 207 ? -19.319 4.746 23.132 1.00 35.34 207 GLY A N 1
ATOM 1630 C CA . GLY A 1 207 ? -19.739 5.465 24.319 1.00 35.34 207 GLY A CA 1
ATOM 1631 C C . GLY A 1 207 ? -21.224 5.742 24.153 1.00 35.34 207 GLY A C 1
ATOM 1632 O O . GLY A 1 207 ? -21.629 6.444 23.229 1.00 35.34 207 GLY A O 1
ATOM 1633 N N . ARG A 1 208 ? -22.061 5.144 25.005 1.00 37.69 208 ARG A N 1
ATOM 1634 C CA . ARG A 1 208 ? -23.471 5.525 25.091 1.00 37.69 208 ARG A CA 1
ATOM 1635 C C . ARG A 1 208 ? -23.518 7.044 25.264 1.00 37.69 208 ARG A C 1
ATOM 1637 O O . ARG A 1 208 ? -23.111 7.544 26.308 1.00 37.69 208 ARG A O 1
ATOM 1644 N N . CYS A 1 209 ? -24.085 7.764 24.298 1.00 33.81 209 CYS A N 1
ATOM 1645 C CA . CYS A 1 209 ? -24.785 9.003 24.608 1.00 33.81 209 CYS A CA 1
ATOM 1646 C C . CYS A 1 209 ? -25.975 8.611 25.493 1.00 33.81 209 CYS A C 1
ATOM 1648 O O . CYS A 1 209 ? -27.082 8.376 25.014 1.00 33.81 209 CYS A O 1
ATOM 1650 N N . ALA A 1 210 ? -25.719 8.421 26.786 1.00 33.47 210 ALA A N 1
ATOM 1651 C CA . ALA A 1 210 ? -26.767 8.379 27.780 1.00 33.47 210 ALA A CA 1
ATOM 1652 C C . ALA A 1 210 ? -27.280 9.814 27.910 1.00 33.47 210 ALA A C 1
ATOM 1654 O O . ALA A 1 210 ? -26.541 10.704 28.319 1.00 33.47 210 ALA A O 1
ATOM 1655 N N . ASN A 1 211 ? -28.530 10.023 27.504 1.00 36.88 211 ASN A N 1
ATOM 1656 C CA . ASN A 1 211 ? -29.302 11.202 27.862 1.00 36.88 211 ASN A CA 1
ATOM 1657 C C . ASN A 1 211 ? -29.178 11.465 29.371 1.00 36.88 211 ASN A C 1
ATOM 1659 O O . ASN A 1 211 ? -29.628 10.636 30.164 1.00 36.88 211 ASN A O 1
ATOM 1663 N N . SER A 1 212 ? -28.625 12.619 29.742 1.00 34.59 212 SER A N 1
ATOM 1664 C CA . SER A 1 212 ? -29.017 13.412 30.911 1.00 34.59 212 SER A CA 1
ATOM 1665 C C . SER A 1 212 ? -28.419 14.806 30.827 1.00 34.59 212 SER A C 1
ATOM 1667 O O . SER A 1 212 ? -27.258 14.927 30.386 1.00 34.59 212 SER A O 1
#

Organism: Parascaris univalens (NCBI:txid6257)

InterPro domains:
  IPR027417 P-loop containing nucleoside triphosphate hydrolase [G3DSA:3.40.50.300] (1-198)

Sequence (212 aa):
MGLSLLAASLNFWMSNGKEKCPHLFVSSHFHSLVSHLQKDAEVLSFHTMEVISRGERLEYRYELVDGFIDCSFAAYTAAQVGLPPSVVNRAVDVYIRLKNGLSIDPVILCDDDEDTLLRMKSIKESFLRWDFDNDCKGFINLASTVLMKRDSQEEYRKNKDGDCRSEKTVGSEHIADMSTDFARESDQDAAMMDASVMRLVHCLCTGRCANS

Mean predicted aligned error: 15.92 Å

Foldseek 3Di:
DPLVVVLVVQQVLVVVPLQRRDWDKDKDQDPCSVVSHDPDPQFWWWWFFDWDDDQLDIDGPRDIDGDDDPDACPLVVCVVVPNDPVVSVLVVVVVVCVFVVHDRDDDDDPPPPVLQVVLVVVLVVVVVPPDCVPPVPVSVVSNCVSNVPDPPPPPPPPDDDDDDDDDDPPPRPPVSVVVVVSVPDDDDDDDDDGDDDIIIITGDSPPPPPDD

pLDDT: mean 70.01, std 23.11, range [25.94, 94.62]

Solvent-accessible surface area (backbone atoms only — not comparable to full-atom values): 13434 Å² total; per-residue (Å²): 123,66,66,65,54,53,29,52,56,51,39,55,39,58,74,57,37,47,85,67,23,71,75,42,81,45,76,44,61,64,70,62,45,70,81,60,45,78,89,42,79,78,40,46,46,48,24,24,59,43,70,46,77,61,82,89,39,80,45,76,69,80,40,81,39,84,41,76,81,92,74,61,50,42,59,60,52,42,46,75,76,65,50,55,65,72,58,41,54,48,52,51,52,47,50,55,27,52,52,72,74,43,83,74,78,80,85,81,69,90,70,78,45,68,67,54,58,49,45,52,54,61,48,48,62,52,60,79,69,54,57,58,92,84,40,50,67,60,52,52,53,52,50,47,61,64,69,61,68,72,78,93,65,85,85,76,80,86,82,77,89,83,88,84,89,82,81,78,92,73,88,64,68,63,67,44,50,55,62,58,53,69,76,68,72,88,75,90,77,87,60,76,90,72,65,54,56,74,33,34,43,35,33,52,27,83,52,77,86,68,90,126

Nearest PDB structures (foldseek):
  3thw-assembly1_A  TM=4.835E-01  e=2.797E-02  Homo sapiens
  3thx-assembly1_A  TM=4.430E-01  e=2.970E-02  Homo sapiens
  3thy-assembly1_A  TM=4.408E-01  e=7.748E-02  Homo sapiens
  8r7v-assembly1_A  TM=5.243E-01  e=2.419E-01  Homo sapiens
  8r7c-assembly1_A  TM=4.331E-01  e=5.273E-01  Homo sapiens